Protein AF-A0A367M732-F1 (afdb_monomer_lite)

Sequence (288 aa):
DPVRLPADGRVPVFREGDVMVVAHTAETTVPSPQAGGVLQLSRDQQAEIKVVDANAVELASAGYSVDLERGRVTWANPLVLQDAEGNPLTLPLVVRDRVEHMTLCTEVQVNGELGISSPLPWDLPAGETLASSALSWGDLQARLHHWFTQRTWDIGSPNWTDEPKGDGTTANYNSLAYPPLIANRGAIDAKWALVFNSSTSFSVVEEKLGVIANGTTTTDTAPINPETNTPYFTIRKEGWGSGWAAGNAVRFNTDSCLGPMWIVRTVLSGKGTVEDDEFHLQIRGDAD

Structure (mmCIF, N/CA/C/O backbone):
data_AF-A0A367M732-F1
#
_entry.id   AF-A0A367M732-F1
#
loop_
_atom_site.group_PDB
_atom_site.id
_atom_site.type_symbol
_atom_site.label_atom_id
_atom_site.label_alt_id
_atom_site.label_comp_id
_atom_site.label_asym_id
_atom_site.label_entity_id
_atom_site.label_seq_id
_atom_site.pdbx_PDB_ins_code
_atom_site.Cartn_x
_atom_site.Cartn_y
_atom_site.Cartn_z
_atom_site.occupancy
_atom_site.B_iso_or_equiv
_atom_site.auth_seq_id
_atom_site.auth_comp_id
_atom_site.auth_asym_id
_atom_site.auth_atom_id
_atom_site.pdbx_PDB_model_num
ATOM 1 N N . ASP A 1 1 ? -27.704 -3.906 -15.987 1.00 38.94 1 ASP A N 1
ATOM 2 C CA . ASP A 1 1 ? -29.102 -3.766 -15.556 1.00 38.94 1 ASP A CA 1
ATOM 3 C C . ASP A 1 1 ? -29.127 -2.766 -14.404 1.00 38.94 1 ASP A C 1
ATOM 5 O O . ASP A 1 1 ? -28.624 -3.105 -13.337 1.00 38.94 1 ASP A O 1
ATOM 9 N N . PRO A 1 2 ? -29.490 -1.488 -14.622 1.00 41.12 2 PRO A N 1
ATOM 10 C CA . PRO A 1 2 ? -29.438 -0.496 -13.562 1.00 41.12 2 PRO A CA 1
ATOM 11 C C . PRO A 1 2 ? -30.643 -0.725 -12.652 1.00 41.12 2 PRO A C 1
ATOM 13 O O . PRO A 1 2 ? -31.748 -0.258 -12.929 1.00 41.12 2 PRO A O 1
ATOM 16 N N . VAL A 1 3 ? -30.428 -1.484 -11.579 1.00 52.84 3 VAL A N 1
ATOM 17 C CA . VAL A 1 3 ? -31.406 -1.654 -10.505 1.00 52.84 3 VAL A CA 1
ATOM 18 C C . VAL A 1 3 ? -31.819 -0.256 -10.045 1.00 52.84 3 VAL A C 1
ATOM 20 O O . VAL A 1 3 ? -30.989 0.523 -9.576 1.00 52.84 3 VAL A O 1
ATOM 23 N N . ARG A 1 4 ? -33.094 0.098 -10.256 1.00 62.56 4 ARG A N 1
ATOM 24 C CA . ARG A 1 4 ? -33.655 1.363 -9.770 1.00 62.56 4 ARG A CA 1
ATOM 25 C C . ARG A 1 4 ? -33.408 1.438 -8.268 1.00 62.56 4 ARG A C 1
ATOM 27 O O . ARG A 1 4 ? -33.806 0.527 -7.545 1.00 62.56 4 ARG A O 1
ATOM 34 N N . LEU A 1 5 ? -32.774 2.522 -7.822 1.00 61.56 5 LEU A N 1
ATOM 35 C CA . LEU A 1 5 ? -32.660 2.822 -6.400 1.00 61.56 5 LEU A CA 1
ATOM 36 C C . LEU A 1 5 ? -34.063 2.787 -5.765 1.00 61.56 5 LEU A C 1
ATOM 38 O O . LEU A 1 5 ? -35.021 3.241 -6.409 1.00 61.56 5 LEU A O 1
ATOM 42 N N . PRO A 1 6 ? -34.205 2.242 -4.544 1.00 67.19 6 PRO A N 1
ATOM 43 C CA . PRO A 1 6 ? -35.473 2.239 -3.829 1.00 67.19 6 PRO A CA 1
ATOM 44 C C . PRO A 1 6 ? -36.093 3.639 -3.771 1.00 67.19 6 PRO A C 1
ATOM 46 O O . PRO A 1 6 ? -35.392 4.644 -3.647 1.00 67.19 6 PRO A O 1
ATOM 49 N N . ALA A 1 7 ? -37.420 3.716 -3.900 1.00 69.38 7 ALA A N 1
ATOM 50 C CA . ALA A 1 7 ? -38.139 4.990 -3.994 1.00 69.38 7 ALA A CA 1
ATOM 51 C C . ALA A 1 7 ? -38.054 5.838 -2.710 1.00 69.38 7 ALA A C 1
ATOM 53 O O . ALA A 1 7 ? -38.306 7.039 -2.753 1.00 69.38 7 ALA A O 1
ATOM 54 N N . ASP A 1 8 ? -37.696 5.221 -1.583 1.00 69.75 8 ASP A N 1
ATOM 55 C CA . ASP A 1 8 ? -37.433 5.878 -0.301 1.00 69.75 8 ASP A CA 1
ATOM 56 C C . ASP A 1 8 ? -35.983 6.386 -0.166 1.00 69.75 8 ASP A C 1
ATOM 58 O O . ASP A 1 8 ? -35.636 6.995 0.846 1.00 69.75 8 ASP A O 1
ATOM 62 N N . GLY A 1 9 ? -35.136 6.149 -1.174 1.00 65.50 9 GLY A N 1
ATOM 63 C CA . GLY A 1 9 ? -33.730 6.546 -1.191 1.00 65.50 9 GLY A CA 1
ATOM 64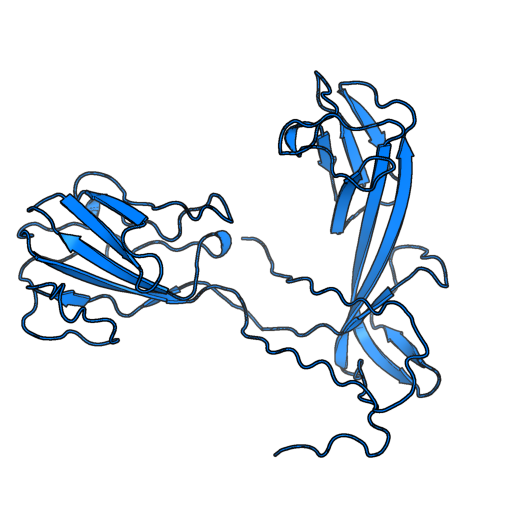 C C . GLY A 1 9 ? -32.846 5.773 -0.212 1.00 65.50 9 GLY A C 1
ATOM 65 O O . GLY A 1 9 ? -31.690 6.152 -0.028 1.00 65.50 9 GLY A O 1
ATOM 66 N N . ARG A 1 10 ? -33.358 4.709 0.423 1.00 69.81 10 ARG A N 1
ATOM 67 C CA . ARG A 1 10 ? -32.591 3.869 1.350 1.00 69.81 10 ARG A CA 1
ATOM 68 C C . ARG A 1 10 ? -31.976 2.703 0.590 1.00 69.81 10 ARG A C 1
ATOM 70 O O . ARG A 1 10 ? -32.637 2.063 -0.218 1.00 69.81 10 ARG A O 1
ATOM 77 N N . VAL A 1 11 ? -30.708 2.409 0.855 1.00 73.62 11 VAL A N 1
ATOM 78 C CA . VAL A 1 11 ? -29.995 1.282 0.240 1.00 73.62 11 VAL A CA 1
ATOM 79 C C . VAL A 1 11 ? -29.575 0.323 1.352 1.00 73.62 11 VAL A C 1
ATOM 81 O O . VAL A 1 11 ? -29.025 0.786 2.352 1.00 73.62 11 VAL A O 1
ATOM 84 N N . PRO A 1 12 ? -29.832 -0.992 1.224 1.00 77.56 12 PRO A N 1
ATOM 85 C CA . PRO A 1 12 ? -29.348 -1.957 2.202 1.00 77.56 12 PRO A CA 1
ATOM 86 C C . PRO A 1 12 ? -27.816 -1.954 2.214 1.00 77.56 12 PRO A C 1
ATOM 88 O O . PRO A 1 12 ? -27.182 -2.164 1.177 1.00 77.56 12 PRO A O 1
ATOM 91 N N . VAL A 1 13 ? -27.240 -1.695 3.390 1.00 85.38 13 VAL A N 1
ATOM 92 C CA . VAL A 1 13 ? -25.783 -1.674 3.607 1.00 85.38 13 VAL A CA 1
ATOM 93 C C . VAL A 1 13 ? -25.233 -3.090 3.791 1.00 85.38 13 VAL A C 1
ATOM 95 O O . VAL A 1 13 ? -24.133 -3.382 3.339 1.00 85.38 13 VAL A O 1
ATOM 98 N N . PHE A 1 14 ? -26.021 -3.989 4.382 1.00 91.81 14 PHE A N 1
ATOM 99 C CA . PHE A 1 14 ? -25.667 -5.392 4.593 1.00 91.81 14 PHE A CA 1
ATOM 100 C C . PHE A 1 14 ? -26.540 -6.304 3.736 1.00 91.81 14 PHE A C 1
ATOM 102 O O . PHE A 1 14 ? -27.703 -5.987 3.462 1.00 91.81 14 PHE A O 1
ATOM 109 N N . ARG A 1 15 ? -25.984 -7.447 3.334 1.00 90.75 15 ARG A N 1
ATOM 110 C CA . ARG A 1 15 ? -26.715 -8.534 2.681 1.00 90.75 15 ARG A CA 1
ATOM 111 C C . ARG A 1 15 ? -26.299 -9.860 3.294 1.00 90.75 15 ARG A C 1
ATOM 113 O O . ARG A 1 15 ? -25.151 -10.034 3.694 1.00 90.75 15 ARG A O 1
ATOM 120 N N . GLU A 1 16 ? -27.239 -10.793 3.335 1.00 93.50 16 GLU A N 1
ATOM 121 C CA . GLU A 1 16 ? -26.956 -12.172 3.720 1.00 93.50 16 GLU A CA 1
ATOM 122 C C . GLU A 1 16 ? -25.953 -12.793 2.744 1.00 93.50 16 GLU A C 1
ATOM 124 O O . GLU A 1 16 ? -26.091 -12.662 1.527 1.00 93.50 16 GLU A O 1
ATOM 129 N N . GLY A 1 17 ? -24.940 -13.464 3.283 1.00 91.62 17 GLY A N 1
ATOM 130 C CA . GLY A 1 17 ? -23.852 -14.058 2.513 1.00 91.62 17 GLY A CA 1
ATOM 131 C C . GLY A 1 17 ? -22.720 -13.094 2.142 1.00 91.62 17 GLY A C 1
ATOM 132 O O . GLY A 1 17 ? -21.704 -13.563 1.630 1.00 91.62 17 GLY A O 1
ATOM 133 N N . ASP A 1 18 ? -22.841 -11.794 2.427 1.00 92.75 18 ASP A N 1
ATOM 134 C CA . ASP A 1 18 ? -21.732 -10.848 2.269 1.00 92.75 18 ASP A CA 1
ATOM 135 C C . ASP A 1 18 ? -20.842 -10.838 3.524 1.00 92.75 18 ASP A C 1
ATOM 137 O O . ASP A 1 18 ? -21.270 -11.136 4.647 1.00 92.75 18 ASP A O 1
ATOM 141 N N . VAL A 1 19 ? -19.573 -10.478 3.335 1.00 93.00 19 VAL A N 1
ATOM 142 C CA . VAL A 1 19 ? -18.642 -10.256 4.444 1.00 93.00 19 VAL A CA 1
ATOM 143 C C . VAL A 1 19 ? -18.965 -8.922 5.113 1.00 93.00 19 VAL A C 1
ATOM 145 O O . VAL A 1 19 ? -19.205 -7.905 4.458 1.00 93.00 19 VAL A O 1
ATOM 148 N N . MET A 1 20 ? -18.926 -8.914 6.439 1.00 93.62 20 MET A N 1
ATOM 149 C CA . MET A 1 20 ? -19.011 -7.709 7.248 1.00 93.62 20 MET A CA 1
ATOM 150 C C . MET A 1 20 ? -17.884 -7.663 8.274 1.00 93.62 20 MET A C 1
ATOM 152 O O . MET A 1 20 ? -17.233 -8.666 8.577 1.00 93.62 20 MET A O 1
ATOM 156 N N . VAL A 1 21 ? -17.670 -6.475 8.820 1.00 94.38 21 VAL A N 1
ATOM 157 C CA . VAL A 1 21 ? -16.681 -6.226 9.861 1.00 94.38 21 VAL A CA 1
ATOM 158 C C . VAL A 1 21 ? -17.384 -5.629 11.062 1.00 94.38 21 VAL A C 1
ATOM 160 O O . VAL A 1 21 ? -18.082 -4.626 10.937 1.00 94.38 21 VAL A O 1
ATOM 163 N N . VAL A 1 22 ? -17.151 -6.217 12.228 1.00 94.81 22 VAL A N 1
ATOM 164 C CA . VAL A 1 22 ? -17.496 -5.621 13.518 1.00 94.81 22 VAL A CA 1
ATOM 165 C C . VAL A 1 22 ? -16.229 -5.026 14.116 1.00 94.81 22 VAL A C 1
ATOM 167 O O . VAL A 1 22 ? -15.208 -5.707 14.172 1.00 94.81 22 VAL A O 1
ATOM 170 N N . ALA A 1 23 ? -16.268 -3.770 14.544 1.00 95.25 23 ALA A N 1
ATOM 171 C CA . ALA A 1 23 ? -15.099 -3.071 15.060 1.00 95.25 23 ALA A CA 1
ATOM 172 C C . ALA A 1 23 ? -15.427 -2.261 16.313 1.00 95.25 23 ALA A C 1
ATOM 174 O O . ALA A 1 23 ? -16.522 -1.719 16.455 1.00 95.25 23 ALA A O 1
ATOM 175 N N . HIS A 1 24 ? -14.451 -2.147 17.210 1.00 96.31 24 HIS A N 1
ATOM 176 C CA . HIS A 1 24 ? -14.557 -1.296 18.391 1.00 96.31 24 HIS A CA 1
ATOM 177 C C . HIS A 1 24 ? -13.193 -0.728 18.783 1.00 96.31 24 HIS A C 1
ATOM 179 O O . HIS A 1 24 ? -12.243 -1.487 19.026 1.00 96.31 24 HIS A O 1
ATOM 185 N N . THR A 1 25 ? -13.119 0.597 18.897 1.00 96.00 25 THR A N 1
ATOM 186 C CA . THR A 1 25 ? -11.936 1.320 19.372 1.00 96.00 25 THR A CA 1
ATOM 187 C C . THR A 1 25 ? -12.137 1.695 20.832 1.00 96.00 25 THR A C 1
ATOM 189 O O . THR A 1 25 ? -13.060 2.440 21.135 1.00 96.00 25 THR A O 1
ATOM 192 N N . ALA A 1 26 ? -11.273 1.208 21.721 1.00 96.44 26 ALA A N 1
ATOM 193 C CA . ALA A 1 26 ? -11.250 1.657 23.109 1.00 96.44 26 ALA A CA 1
ATOM 194 C C . ALA A 1 26 ? -10.130 2.678 23.306 1.00 96.44 26 ALA A C 1
ATOM 196 O O . ALA A 1 26 ? -9.160 2.719 22.545 1.00 96.44 26 ALA A O 1
ATOM 197 N N . GLU A 1 27 ? -10.274 3.496 24.343 1.00 96.50 27 GLU A N 1
ATOM 198 C CA . GLU A 1 27 ? -9.278 4.483 24.735 1.00 96.50 27 GLU A CA 1
ATOM 199 C C . GLU A 1 27 ? -8.718 4.151 26.119 1.00 96.50 27 GLU A C 1
ATOM 201 O O . GLU A 1 27 ? -9.455 3.891 27.071 1.00 96.50 27 GLU A O 1
ATOM 206 N N . THR A 1 28 ? -7.393 4.183 26.243 1.00 97.06 28 THR A N 1
ATOM 207 C CA . THR A 1 28 ? -6.680 4.038 27.513 1.00 97.06 28 THR A CA 1
ATOM 208 C C . THR A 1 28 ? -5.837 5.282 27.763 1.00 97.06 28 THR A C 1
ATOM 210 O O . THR A 1 28 ? -4.841 5.522 27.079 1.00 97.06 28 THR A O 1
ATOM 213 N N . THR A 1 29 ? -6.206 6.072 28.770 1.00 97.25 29 THR A N 1
ATOM 214 C CA . THR A 1 29 ? -5.447 7.264 29.168 1.00 97.25 29 THR A CA 1
ATOM 215 C C . THR A 1 29 ? -4.162 6.882 29.899 1.00 97.25 29 THR A C 1
ATOM 217 O O . THR A 1 29 ? -4.180 6.127 30.872 1.00 97.25 29 THR A O 1
ATOM 220 N N . VAL A 1 30 ? -3.044 7.471 29.481 1.00 96.94 30 VAL A N 1
ATOM 221 C CA . VAL A 1 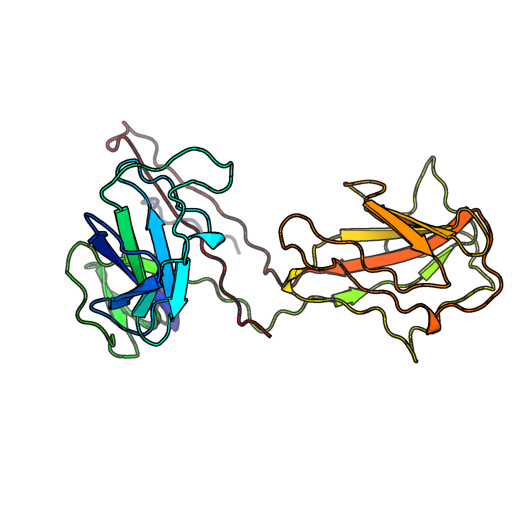30 ? -1.707 7.279 30.049 1.00 96.94 30 VAL A CA 1
ATOM 222 C C . VAL A 1 30 ? -1.183 8.630 30.549 1.00 96.94 30 VAL A C 1
ATOM 224 O O . VAL A 1 30 ? -0.640 9.418 29.771 1.00 96.94 30 VAL A O 1
ATOM 227 N N . PRO A 1 31 ? -1.318 8.927 31.856 1.00 95.88 31 PRO A N 1
ATOM 228 C CA . PRO A 1 31 ? -0.958 10.238 32.398 1.00 95.88 31 PRO A CA 1
ATOM 229 C C . PRO A 1 31 ? 0.529 10.580 32.288 1.00 95.88 31 PRO A C 1
ATOM 231 O O . PRO A 1 31 ? 0.884 11.738 32.096 1.00 95.88 31 PRO A O 1
ATOM 234 N N . SER A 1 32 ? 1.403 9.582 32.442 1.00 94.19 32 SER A N 1
ATOM 235 C CA . SER A 1 32 ? 2.856 9.762 32.406 1.00 94.19 32 SER A CA 1
ATOM 236 C C . SER A 1 32 ? 3.539 8.469 31.930 1.00 94.19 32 SER A C 1
ATOM 238 O O . SER A 1 32 ? 3.839 7.595 32.753 1.00 94.19 32 SER A O 1
ATOM 240 N N . PRO A 1 33 ? 3.753 8.296 30.611 1.00 95.25 33 PRO A N 1
ATOM 241 C CA . PRO A 1 33 ? 4.471 7.142 30.078 1.00 95.25 33 PRO A CA 1
ATOM 242 C C . PRO A 1 33 ? 5.935 7.166 30.534 1.00 95.25 33 PRO A C 1
ATOM 244 O O . PRO A 1 33 ? 6.592 8.206 30.520 1.00 95.25 33 PRO A O 1
ATOM 247 N N . GLN A 1 34 ? 6.452 6.011 30.944 1.00 95.81 34 GLN A N 1
ATOM 248 C CA . GLN A 1 34 ? 7.854 5.862 31.336 1.00 95.81 34 GLN A CA 1
ATOM 249 C C . GLN A 1 34 ? 8.667 5.354 30.145 1.00 95.81 34 GLN A C 1
ATOM 251 O O . GLN A 1 34 ? 8.251 4.401 29.488 1.00 95.81 34 GLN A O 1
ATOM 256 N N . ALA A 1 35 ? 9.831 5.954 29.882 1.00 96.81 35 ALA A N 1
ATOM 257 C CA . ALA A 1 35 ? 10.724 5.515 28.809 1.00 96.81 35 ALA A CA 1
ATOM 258 C C . ALA A 1 35 ? 11.133 4.040 28.993 1.00 96.81 35 ALA A C 1
ATOM 260 O O . ALA A 1 35 ? 11.539 3.637 30.084 1.00 96.81 35 ALA A O 1
ATOM 261 N N . GLY A 1 36 ? 11.000 3.228 27.940 1.00 96.94 36 GLY A N 1
ATOM 262 C CA . GLY A 1 36 ? 11.203 1.772 27.994 1.00 96.94 36 GLY A CA 1
ATOM 263 C C . GLY A 1 36 ? 10.125 0.991 28.758 1.00 96.94 36 GLY A C 1
ATOM 264 O O . GLY A 1 36 ? 10.227 -0.229 28.879 1.00 96.94 36 GLY A O 1
ATOM 265 N N . GLY A 1 37 ? 9.109 1.668 29.298 1.00 97.69 37 GLY A N 1
ATOM 266 C CA . GLY A 1 37 ? 7.989 1.036 29.982 1.00 97.69 37 GLY A CA 1
ATOM 267 C C . GLY A 1 37 ? 7.067 0.306 29.009 1.00 97.69 37 GLY A C 1
ATOM 268 O O . GLY A 1 37 ? 6.943 0.684 27.845 1.00 97.69 37 GLY A O 1
ATOM 269 N N . VAL A 1 38 ? 6.384 -0.720 29.511 1.00 97.75 38 VAL A N 1
ATOM 270 C CA . VAL A 1 38 ? 5.389 -1.483 28.752 1.00 97.75 38 VAL A CA 1
ATOM 271 C C . VAL A 1 38 ? 4.010 -1.224 29.345 1.00 97.75 38 VAL A C 1
ATOM 273 O O . VAL A 1 38 ? 3.805 -1.398 30.546 1.00 97.75 38 VAL A O 1
ATOM 276 N N . LEU A 1 39 ? 3.068 -0.823 28.498 1.00 97.69 39 LEU A N 1
ATOM 277 C CA . LEU A 1 39 ? 1.644 -0.771 28.798 1.00 97.69 39 LEU A CA 1
ATOM 278 C C . LEU A 1 39 ? 0.975 -2.024 28.224 1.00 97.69 39 LEU A C 1
ATOM 280 O O . LEU A 1 39 ? 1.056 -2.278 27.024 1.00 97.69 39 LEU A O 1
ATOM 284 N N . GLN A 1 40 ? 0.306 -2.786 29.084 1.00 97.75 40 GLN A N 1
ATOM 285 C CA . GLN A 1 40 ? -0.584 -3.875 28.684 1.00 97.75 40 GLN A CA 1
ATOM 286 C C . GLN A 1 40 ? -2.000 -3.317 28.516 1.00 97.75 40 GLN A C 1
ATOM 288 O O . GLN A 1 40 ? -2.511 -2.665 29.428 1.00 97.75 40 GLN A O 1
ATOM 293 N N . LEU A 1 41 ? -2.619 -3.581 27.370 1.00 96.81 41 LEU A N 1
ATOM 294 C CA . LEU A 1 41 ? -4.006 -3.226 27.083 1.00 96.81 41 LEU A CA 1
ATOM 295 C C . LEU A 1 41 ? -4.964 -4.297 27.615 1.00 96.81 41 LEU A C 1
ATOM 297 O O . LEU A 1 41 ? -4.558 -5.403 27.975 1.00 96.81 41 LEU A O 1
ATOM 301 N N . SER A 1 42 ? -6.249 -3.951 27.681 1.00 94.06 42 SER A N 1
ATOM 302 C CA . SER A 1 42 ? -7.312 -4.826 28.194 1.00 94.06 42 SER A CA 1
ATOM 303 C C . SER A 1 42 ? -7.686 -5.968 27.248 1.00 94.06 42 SER A C 1
ATOM 305 O O . SER A 1 42 ? -8.310 -6.937 27.679 1.00 94.06 42 SER A O 1
ATOM 307 N N . ARG A 1 43 ? -7.336 -5.837 25.967 1.00 94.50 43 ARG A N 1
ATOM 308 C CA . ARG A 1 43 ? -7.635 -6.793 24.902 1.00 94.50 43 ARG A CA 1
ATOM 309 C C . ARG A 1 43 ? -6.337 -7.241 24.242 1.00 94.50 43 ARG A C 1
ATOM 311 O O . ARG A 1 43 ? -5.340 -6.529 24.307 1.00 94.50 43 ARG A O 1
ATOM 318 N N . ASP A 1 44 ? -6.413 -8.382 23.577 1.00 94.44 44 ASP A N 1
ATOM 319 C CA . ASP A 1 44 ? -5.386 -8.934 22.696 1.00 94.44 44 ASP A CA 1
ATOM 320 C C . ASP A 1 44 ? -5.914 -8.925 21.249 1.00 94.44 44 ASP A C 1
ATOM 322 O O . ASP A 1 44 ? -7.116 -8.719 21.031 1.00 94.44 44 ASP A O 1
ATOM 326 N N . GLN A 1 45 ? -5.040 -9.205 20.276 1.00 94.06 45 GLN A N 1
ATOM 327 C CA . GLN A 1 45 ? -5.371 -9.290 18.844 1.00 94.06 45 GLN A CA 1
ATOM 328 C C . GLN A 1 45 ? -5.963 -7.993 18.264 1.00 94.06 45 GLN A C 1
ATOM 330 O O . GLN A 1 45 ? -6.973 -7.994 17.558 1.00 94.06 45 GLN A O 1
ATOM 335 N N . GLN A 1 46 ? -5.329 -6.863 18.564 1.00 95.69 46 GLN A N 1
ATOM 336 C CA . GLN A 1 46 ? -5.675 -5.576 17.978 1.00 95.69 46 GLN A CA 1
ATOM 337 C C . GLN A 1 46 ? -5.449 -5.576 16.464 1.00 95.69 46 GLN A C 1
ATOM 339 O O . GLN A 1 46 ? -4.431 -6.047 15.968 1.00 95.69 46 GLN A O 1
ATOM 344 N N . ALA A 1 47 ? -6.368 -4.952 15.733 1.00 93.56 47 ALA A N 1
ATOM 345 C CA . ALA A 1 47 ? -6.162 -4.606 14.331 1.00 93.56 47 ALA A CA 1
ATOM 346 C C . ALA A 1 47 ? -5.287 -3.351 14.185 1.00 93.56 47 ALA A C 1
ATOM 348 O O . ALA A 1 47 ? -4.549 -3.207 13.215 1.00 93.56 47 ALA A O 1
ATOM 349 N N . GLU A 1 48 ? -5.367 -2.430 15.148 1.00 94.62 48 GLU A N 1
ATOM 350 C CA . GLU A 1 48 ? -4.583 -1.198 15.162 1.00 94.62 48 GLU A CA 1
ATOM 351 C C . GLU A 1 48 ? -4.383 -0.710 16.598 1.00 94.62 48 GLU A C 1
ATOM 353 O O . GLU A 1 48 ? -5.287 -0.803 17.432 1.00 94.62 48 GLU A O 1
ATOM 358 N N . ILE A 1 49 ? -3.209 -0.143 16.873 1.00 97.00 49 ILE A N 1
ATOM 359 C CA . ILE A 1 49 ? -2.944 0.632 18.082 1.00 97.00 49 ILE A CA 1
ATOM 360 C C . ILE A 1 49 ? -2.313 1.952 17.655 1.00 97.00 49 ILE A C 1
ATOM 362 O O . ILE A 1 49 ? -1.302 1.955 16.955 1.00 97.00 49 ILE A O 1
ATOM 366 N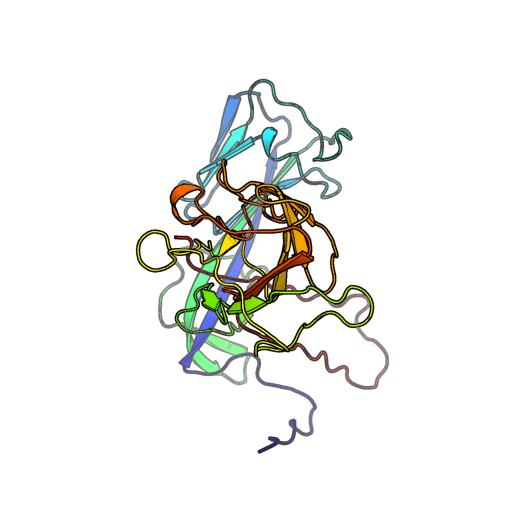 N . LYS A 1 50 ? -2.893 3.058 18.116 1.00 96.62 50 LYS A N 1
ATOM 367 C CA . LYS A 1 50 ? -2.375 4.414 17.933 1.00 96.62 50 LYS A CA 1
ATOM 368 C C . LYS A 1 50 ? -2.201 5.097 19.273 1.00 96.62 50 LYS A C 1
ATOM 370 O O . LYS A 1 50 ? -2.981 4.877 20.198 1.00 96.62 50 LYS A O 1
ATOM 375 N N . VAL A 1 51 ? -1.200 5.960 19.367 1.00 97.56 51 VAL A N 1
ATOM 376 C CA . VAL A 1 51 ? -0.991 6.813 20.536 1.00 97.56 51 VAL A CA 1
ATOM 377 C C . VAL A 1 51 ? -1.162 8.258 20.113 1.00 97.56 51 VAL A C 1
ATOM 379 O O . VAL A 1 51 ? -0.447 8.728 19.234 1.00 97.56 51 VAL A O 1
ATOM 382 N N . VAL A 1 52 ? -2.090 8.957 20.756 1.00 97.75 52 VAL A N 1
ATOM 383 C CA . VAL A 1 52 ? -2.362 10.372 20.503 1.00 97.75 52 VAL A CA 1
ATOM 384 C C . VAL A 1 52 ? -2.245 11.188 21.785 1.00 97.75 52 VAL A C 1
ATOM 386 O O . VAL A 1 52 ? -2.268 10.633 22.884 1.00 97.75 52 VAL A O 1
ATOM 389 N N . ASP A 1 53 ? -2.114 12.503 21.667 1.00 95.88 53 ASP A N 1
ATOM 390 C CA . ASP A 1 53 ? -2.293 13.416 22.795 1.00 95.88 53 ASP A CA 1
ATOM 391 C C . ASP A 1 53 ? -3.768 13.808 23.004 1.00 95.88 53 ASP A C 1
ATOM 393 O O . ASP A 1 53 ? -4.674 13.359 22.296 1.00 95.88 53 ASP A O 1
ATOM 397 N N . ALA A 1 54 ? -4.019 14.677 23.986 1.00 90.19 54 ALA A N 1
ATOM 398 C CA . ALA A 1 54 ? -5.355 15.193 24.289 1.00 90.19 54 ALA A CA 1
ATOM 399 C C . ALA A 1 54 ? -6.005 15.992 23.137 1.00 90.19 54 ALA A C 1
ATOM 401 O O . ALA A 1 54 ? -7.221 16.175 23.143 1.00 90.19 54 ALA A O 1
ATOM 402 N N . ASN A 1 55 ? -5.224 16.454 22.155 1.00 91.75 55 ASN A N 1
ATOM 403 C CA . ASN A 1 55 ? -5.702 17.153 20.961 1.00 91.75 55 ASN A CA 1
ATOM 404 C C . ASN A 1 55 ? -5.844 16.209 19.754 1.00 91.75 55 ASN A C 1
ATOM 406 O O . ASN A 1 55 ? -6.018 16.679 18.631 1.00 91.75 55 ASN A O 1
ATOM 410 N N . ALA A 1 56 ? -5.767 14.891 19.979 1.00 92.69 56 ALA A N 1
ATOM 411 C CA . ALA A 1 56 ? -5.766 13.855 18.952 1.00 92.69 56 ALA A CA 1
ATOM 412 C C . ALA A 1 56 ? -4.582 13.934 17.964 1.00 92.69 56 ALA A C 1
ATOM 414 O O . ALA A 1 56 ? -4.676 13.400 16.858 1.00 92.69 56 ALA A O 1
ATOM 415 N N . VAL A 1 57 ? -3.463 14.552 18.361 1.00 95.88 57 VAL A N 1
ATOM 416 C CA . VAL A 1 57 ? -2.220 14.567 17.574 1.00 95.88 57 VAL A CA 1
ATOM 417 C C . VAL A 1 57 ? -1.457 13.269 17.817 1.00 95.88 57 VAL A C 1
ATOM 419 O O . VAL A 1 57 ? -1.225 12.894 18.965 1.00 95.88 57 VAL A O 1
ATOM 422 N N . GLU A 1 58 ? -1.074 12.573 16.747 1.00 96.44 58 GLU A N 1
ATOM 423 C CA . GLU A 1 58 ? -0.401 11.273 16.828 1.00 96.44 58 GLU A CA 1
ATOM 424 C C . GLU A 1 58 ? 1.070 11.407 17.251 1.00 96.44 58 GLU A C 1
ATOM 426 O O . GLU A 1 58 ? 1.816 12.248 16.749 1.00 96.44 58 GLU A O 1
ATOM 431 N N . LEU A 1 59 ? 1.496 10.553 18.184 1.00 96.62 59 LEU A N 1
ATOM 432 C CA . LEU A 1 59 ? 2.895 10.427 18.580 1.00 96.62 59 LEU A CA 1
ATOM 433 C C . LEU A 1 59 ? 3.691 9.809 17.426 1.00 96.62 59 LEU A C 1
ATOM 435 O O . LEU A 1 59 ? 3.273 8.799 16.860 1.00 96.62 59 LEU A O 1
ATOM 439 N N . ALA A 1 60 ? 4.871 10.357 17.131 1.00 95.88 60 ALA A N 1
ATOM 440 C CA . ALA A 1 60 ? 5.763 9.810 16.115 1.00 95.88 60 ALA A CA 1
ATOM 441 C C . ALA A 1 60 ? 5.966 8.298 16.294 1.00 95.88 60 ALA A C 1
ATOM 443 O O . ALA A 1 60 ? 6.178 7.816 17.410 1.00 95.88 60 ALA A O 1
ATOM 444 N N . SER A 1 61 ? 5.994 7.553 15.186 1.00 92.00 61 SER A N 1
ATOM 445 C CA . SER A 1 61 ? 6.147 6.089 15.196 1.00 92.00 61 SER A CA 1
ATOM 446 C C . SER A 1 61 ? 7.430 5.610 15.885 1.00 92.00 61 SER A C 1
ATOM 448 O O . SER A 1 61 ? 7.463 4.520 16.438 1.00 92.00 61 SER A O 1
ATOM 450 N N . ALA A 1 62 ? 8.481 6.435 15.920 1.00 93.75 62 ALA A N 1
ATOM 451 C CA . ALA A 1 62 ? 9.708 6.144 16.661 1.00 93.75 62 ALA A CA 1
ATOM 452 C C . ALA A 1 62 ? 9.545 6.229 18.195 1.00 93.75 62 ALA A C 1
ATOM 454 O O . ALA A 1 62 ? 10.425 5.782 18.929 1.00 93.75 62 ALA A O 1
ATOM 455 N N . GLY A 1 63 ? 8.452 6.818 18.689 1.00 95.56 63 GLY A N 1
ATOM 456 C CA . GLY A 1 63 ? 8.172 7.022 20.111 1.00 95.56 63 GLY A CA 1
ATOM 457 C C . GLY A 1 63 ? 7.669 5.774 20.842 1.00 95.56 63 GLY A C 1
ATOM 458 O O . GLY A 1 63 ? 7.685 5.742 22.075 1.00 95.56 63 GLY A O 1
ATOM 459 N N . TYR A 1 64 ? 7.246 4.737 20.119 1.00 97.12 64 TYR A N 1
ATOM 460 C CA . TYR A 1 64 ? 6.749 3.492 20.699 1.00 97.12 64 TYR A CA 1
ATOM 461 C C . TYR A 1 64 ? 6.821 2.330 19.701 1.00 97.12 64 TYR A C 1
ATOM 463 O O . TYR A 1 64 ? 7.017 2.510 18.508 1.00 97.12 64 TYR A O 1
ATOM 471 N N . SER A 1 65 ? 6.657 1.113 20.202 1.00 97.19 65 SER A N 1
ATOM 472 C CA . SER A 1 65 ? 6.437 -0.087 19.393 1.00 97.19 65 SER A CA 1
ATOM 473 C C . SER A 1 65 ? 5.234 -0.847 19.935 1.00 97.19 65 SER A C 1
ATOM 475 O O . SER A 1 65 ? 4.896 -0.714 21.115 1.00 97.19 65 SER A O 1
ATOM 477 N N . VAL A 1 66 ? 4.578 -1.624 19.077 1.00 97.44 66 VAL A N 1
ATOM 478 C CA . VAL A 1 66 ? 3.341 -2.332 19.419 1.00 97.44 66 VAL A CA 1
ATOM 479 C C . VAL A 1 66 ? 3.482 -3.832 19.186 1.00 97.44 66 VAL A C 1
ATOM 481 O O . VAL A 1 66 ? 4.084 -4.259 18.205 1.00 97.44 66 VAL A O 1
ATOM 484 N N . ASP A 1 67 ? 2.914 -4.624 20.092 1.00 97.12 67 ASP A N 1
ATOM 485 C CA . ASP A 1 67 ? 2.627 -6.047 19.889 1.00 97.12 67 ASP A CA 1
ATOM 486 C C . ASP A 1 67 ? 1.104 -6.168 19.794 1.00 97.12 67 ASP A C 1
ATOM 488 O O . ASP A 1 67 ? 0.409 -6.114 20.811 1.00 97.12 67 ASP A O 1
ATOM 492 N N . LEU A 1 68 ? 0.596 -6.237 18.561 1.00 96.06 68 LEU A N 1
ATOM 493 C CA . LEU A 1 68 ? -0.837 -6.300 18.271 1.00 96.06 68 LEU A CA 1
ATOM 494 C C . LEU A 1 68 ? -1.456 -7.630 18.715 1.00 96.06 68 LEU A C 1
ATOM 496 O O . LEU A 1 68 ? -2.610 -7.664 19.125 1.00 96.06 68 LEU A O 1
ATOM 500 N N . GLU A 1 69 ? -0.697 -8.728 18.683 1.00 95.88 69 GLU A N 1
ATOM 501 C CA . GLU A 1 69 ? -1.200 -10.040 19.094 1.00 95.88 69 GLU A CA 1
ATOM 502 C C . GLU A 1 69 ? -1.436 -10.096 20.602 1.00 95.88 69 GLU A C 1
ATOM 504 O O . GLU A 1 69 ? -2.422 -10.681 21.040 1.00 95.88 69 GLU A O 1
ATOM 509 N N . ARG A 1 70 ? -0.549 -9.476 21.392 1.00 96.25 70 ARG A N 1
ATOM 510 C CA . ARG A 1 70 ? -0.613 -9.463 22.866 1.00 96.25 70 ARG A CA 1
ATOM 511 C C . ARG A 1 70 ? -1.185 -8.179 23.463 1.00 96.25 70 ARG A C 1
ATOM 513 O O . ARG A 1 70 ? -1.089 -8.001 24.677 1.00 96.25 70 ARG A O 1
ATOM 520 N N . GLY A 1 71 ? -1.630 -7.239 22.631 1.00 96.88 71 GLY A N 1
ATOM 521 C CA . GLY A 1 71 ? -2.125 -5.935 23.065 1.00 96.88 71 GLY A CA 1
ATOM 522 C C . GLY A 1 71 ? -1.154 -5.162 23.948 1.00 96.88 71 GLY A C 1
ATOM 523 O O . GLY A 1 71 ? -1.491 -4.782 25.070 1.00 96.88 71 GLY A O 1
ATOM 524 N N . ARG A 1 72 ? 0.075 -4.930 23.474 1.00 97.56 72 ARG A N 1
ATOM 525 C CA . ARG A 1 72 ? 1.088 -4.176 24.234 1.00 97.56 72 ARG A CA 1
ATOM 526 C C . ARG A 1 72 ? 1.602 -2.970 23.482 1.00 97.56 72 ARG A C 1
ATOM 528 O O . ARG A 1 72 ? 1.861 -3.037 22.285 1.00 97.56 72 ARG A O 1
ATOM 535 N N . VAL A 1 73 ? 1.867 -1.910 24.237 1.00 98.00 73 VAL A N 1
ATOM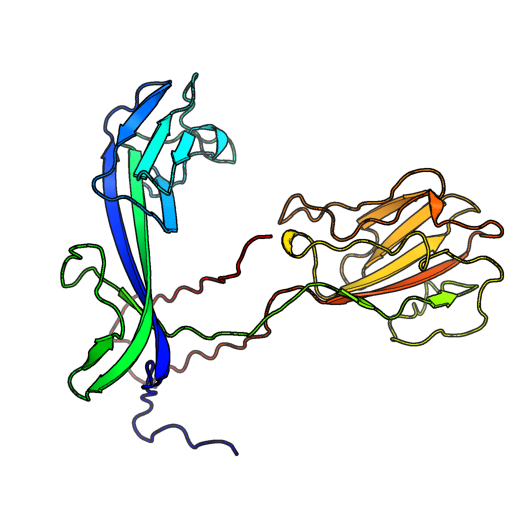 536 C CA . VAL A 1 73 ? 2.632 -0.743 23.795 1.00 98.00 73 VAL A CA 1
ATOM 537 C C . VAL A 1 73 ? 3.921 -0.685 24.600 1.00 98.00 73 VAL A C 1
ATOM 539 O O . VAL A 1 73 ? 3.887 -0.654 25.827 1.00 98.00 73 VAL A O 1
ATOM 542 N N . THR A 1 74 ? 5.064 -0.664 23.922 1.00 98.19 74 THR A N 1
ATOM 543 C CA . THR A 1 74 ? 6.376 -0.458 24.545 1.00 98.19 74 THR A CA 1
ATOM 544 C C . THR A 1 74 ? 6.886 0.922 24.169 1.00 98.19 74 THR A C 1
ATOM 546 O O . THR A 1 74 ? 7.139 1.191 22.995 1.00 98.19 74 THR A O 1
ATOM 549 N N . TRP A 1 75 ? 7.040 1.797 25.159 1.00 98.25 75 TRP A N 1
ATOM 550 C CA . TRP A 1 75 ? 7.540 3.156 24.962 1.00 98.25 75 TRP A CA 1
ATOM 551 C C . TRP A 1 75 ? 9.020 3.144 24.583 1.00 98.25 75 TRP A C 1
ATOM 553 O O . TRP A 1 75 ? 9.804 2.366 25.133 1.00 98.25 75 TRP A O 1
ATOM 563 N N . ALA A 1 76 ? 9.423 4.041 23.685 1.00 97.56 76 ALA A N 1
ATOM 564 C CA . ALA A 1 76 ? 10.823 4.190 23.311 1.00 97.56 76 ALA A CA 1
ATOM 565 C C . ALA A 1 76 ? 11.710 4.578 24.508 1.00 97.56 76 ALA A C 1
ATOM 567 O O . ALA A 1 76 ? 11.246 5.083 25.536 1.00 97.56 76 ALA A O 1
ATOM 568 N N . ASN A 1 77 ? 13.014 4.333 24.374 1.00 96.06 77 ASN A N 1
ATOM 569 C CA . ASN A 1 77 ? 14.022 4.745 25.344 1.00 96.06 77 ASN A CA 1
ATOM 570 C C . ASN A 1 77 ? 15.248 5.329 24.611 1.00 96.06 77 ASN A C 1
ATOM 572 O O . ASN A 1 77 ? 16.022 4.555 24.042 1.00 96.06 77 ASN A O 1
ATOM 576 N N . PRO A 1 78 ? 15.440 6.663 24.602 1.00 95.38 78 PRO A N 1
ATOM 577 C CA . PRO A 1 78 ? 14.631 7.678 25.286 1.00 95.38 78 PRO A CA 1
ATOM 578 C C . PRO A 1 78 ? 13.236 7.855 24.661 1.00 95.38 78 PRO A C 1
ATOM 580 O O . PRO A 1 78 ? 13.063 7.687 23.457 1.00 95.38 78 PRO A O 1
ATOM 583 N N . LEU A 1 79 ? 12.248 8.223 25.483 1.00 96.06 79 LEU A N 1
ATOM 584 C CA . LEU A 1 79 ? 10.918 8.616 25.013 1.00 96.06 79 LEU A CA 1
ATOM 585 C C . LEU A 1 79 ? 10.915 10.112 24.685 1.00 96.06 79 LEU A C 1
ATOM 587 O O . LEU A 1 79 ? 11.173 10.936 25.563 1.00 96.06 79 LEU A O 1
ATOM 591 N N . VAL A 1 80 ? 10.601 10.454 23.436 1.00 95.88 80 VAL A N 1
ATOM 592 C CA . VAL A 1 80 ? 10.455 11.838 22.966 1.00 95.88 80 VAL A CA 1
ATOM 593 C C . VAL A 1 80 ? 8.993 12.062 22.593 1.00 95.88 80 VAL A C 1
ATOM 595 O O . VAL A 1 80 ? 8.460 11.353 21.746 1.00 95.88 80 VAL A O 1
ATOM 598 N N . LEU A 1 81 ? 8.338 13.024 23.246 1.00 95.88 81 LEU A N 1
ATOM 599 C CA . LEU A 1 81 ? 6.923 13.337 23.030 1.00 95.88 81 LEU A CA 1
ATOM 600 C C . LEU A 1 81 ? 6.781 14.360 21.900 1.00 95.88 81 LEU A C 1
ATOM 602 O O . LEU A 1 81 ? 6.685 15.557 22.162 1.00 95.88 81 LEU A O 1
ATOM 606 N N . GLN A 1 82 ? 6.813 13.887 20.658 1.00 96.69 82 GLN A N 1
ATOM 607 C CA . GLN A 1 82 ? 6.672 14.726 19.467 1.00 96.69 82 GLN A CA 1
ATOM 608 C C . GLN A 1 82 ? 5.946 13.995 18.332 1.00 96.69 82 GLN A C 1
ATOM 610 O O . GLN A 1 82 ? 5.943 12.762 18.304 1.00 96.69 82 GLN A O 1
ATOM 615 N N . ASP A 1 83 ? 5.324 14.746 17.431 1.00 95.44 83 ASP A N 1
ATOM 616 C CA . ASP A 1 83 ? 4.686 14.216 16.225 1.00 95.44 83 ASP A CA 1
ATOM 617 C C . ASP A 1 83 ? 5.735 13.876 15.148 1.00 95.44 83 ASP A C 1
ATOM 619 O O . ASP A 1 83 ? 6.950 13.973 15.375 1.00 95.44 83 ASP A O 1
ATOM 623 N N . ALA A 1 84 ? 5.279 13.428 13.976 1.00 92.06 84 ALA A N 1
ATOM 624 C CA . ALA A 1 84 ? 6.160 13.064 12.866 1.00 92.06 84 ALA A CA 1
ATOM 625 C C . ALA A 1 84 ? 6.973 14.262 12.332 1.00 92.06 84 ALA A C 1
ATOM 627 O O . ALA A 1 84 ? 8.087 14.080 11.834 1.00 92.06 84 ALA A O 1
ATOM 628 N N . GLU A 1 85 ? 6.449 15.478 12.481 1.00 93.50 85 GLU A N 1
ATOM 629 C CA . GLU A 1 85 ? 7.065 16.741 12.074 1.00 93.50 85 GLU A CA 1
ATOM 630 C C . GLU A 1 85 ? 8.005 17.332 13.143 1.00 93.50 85 GLU A C 1
ATOM 632 O O . GLU A 1 85 ? 8.739 18.284 12.867 1.00 93.50 85 GLU A O 1
ATOM 637 N N . GLY A 1 86 ? 8.030 16.756 14.349 1.00 93.31 86 GLY A N 1
ATOM 638 C CA . GLY A 1 86 ? 8.864 17.185 15.471 1.00 93.31 86 GLY A CA 1
ATOM 639 C C . GLY A 1 86 ? 8.235 18.253 16.372 1.00 93.31 86 GLY A C 1
ATOM 640 O O . GLY A 1 86 ? 8.942 18.836 17.198 1.00 93.31 86 GLY A O 1
ATOM 641 N N . ASN A 1 87 ? 6.933 18.524 16.253 1.00 95.44 87 ASN A N 1
ATOM 642 C CA . ASN A 1 87 ? 6.220 19.391 17.190 1.00 95.44 87 ASN A CA 1
ATOM 643 C C . ASN A 1 87 ? 5.931 18.635 18.496 1.00 95.44 87 ASN A C 1
ATOM 645 O O . ASN A 1 87 ? 5.616 17.447 18.464 1.00 95.44 87 ASN A O 1
ATOM 649 N N . PRO A 1 88 ? 6.019 19.295 19.662 1.00 95.94 88 PRO A N 1
ATOM 650 C CA . PRO A 1 88 ? 5.837 18.634 20.950 1.00 95.94 88 PRO A CA 1
ATOM 651 C C . PRO A 1 88 ? 4.383 18.197 21.193 1.00 95.94 88 PRO A C 1
ATOM 653 O O . PRO A 1 88 ? 3.455 18.966 20.948 1.00 95.94 88 PRO A O 1
ATOM 656 N N . LEU A 1 89 ? 4.197 17.002 21.766 1.00 95.62 89 LEU A N 1
ATOM 657 C CA . LEU A 1 89 ? 2.900 16.508 22.251 1.00 95.62 89 LEU A CA 1
ATOM 658 C C . LEU A 1 89 ? 2.648 16.906 23.707 1.00 95.62 89 LEU A C 1
ATOM 660 O O . LEU A 1 89 ? 3.575 17.127 24.494 1.00 95.62 89 LEU A O 1
ATOM 664 N N . THR A 1 90 ? 1.371 16.926 24.087 1.00 94.56 90 THR A N 1
ATOM 665 C CA . THR A 1 90 ? 0.940 17.193 25.464 1.00 94.56 90 THR A CA 1
ATOM 666 C C . THR A 1 90 ? 0.545 15.917 26.213 1.00 94.56 90 THR A C 1
ATOM 668 O O . THR A 1 90 ? 0.134 14.926 25.622 1.00 94.56 90 THR A O 1
ATOM 671 N N . LEU A 1 91 ? 0.698 15.917 27.540 1.00 94.88 91 LEU A N 1
ATOM 672 C CA . LEU A 1 91 ? 0.165 14.857 28.401 1.00 94.88 91 LEU A CA 1
ATOM 673 C C . LEU A 1 91 ? -1.242 15.240 28.895 1.00 94.88 91 LEU A C 1
ATOM 675 O O . LEU A 1 91 ? -1.501 16.431 29.086 1.00 94.88 91 LEU A O 1
ATOM 679 N N . PRO A 1 92 ? -2.126 14.268 29.189 1.00 96.12 92 PRO A N 1
ATOM 680 C CA . PRO A 1 92 ? -1.918 12.820 29.092 1.00 96.12 92 PRO A CA 1
ATOM 681 C C . PRO A 1 92 ? -1.894 12.323 27.639 1.00 96.12 92 PRO A C 1
ATOM 683 O O . PRO A 1 92 ? -2.523 12.920 26.770 1.00 96.12 92 PRO A O 1
ATOM 686 N N . LEU A 1 93 ? -1.206 11.203 27.397 1.00 97.25 93 LEU A N 1
ATOM 687 C CA . LEU A 1 93 ? -1.390 10.461 26.148 1.00 97.25 93 LEU A CA 1
ATOM 688 C C . LEU A 1 93 ? -2.658 9.609 26.242 1.00 97.25 93 LEU A C 1
ATOM 690 O O . LEU A 1 93 ? -3.066 9.199 27.330 1.00 97.25 93 LEU A O 1
ATOM 694 N N . VAL A 1 94 ? -3.246 9.296 25.097 1.00 97.81 94 VAL A N 1
ATOM 695 C CA . VAL A 1 94 ? -4.375 8.384 24.947 1.00 97.81 94 VAL A CA 1
ATOM 696 C C . VAL A 1 94 ? -3.971 7.306 23.954 1.00 97.81 94 VAL A C 1
ATOM 698 O O . VAL A 1 94 ? -3.636 7.588 22.804 1.00 97.81 94 VAL A O 1
ATOM 701 N N . VAL A 1 95 ? -3.982 6.056 24.406 1.00 97.81 95 VAL A N 1
ATOM 702 C CA . VAL A 1 95 ? -3.800 4.902 23.527 1.00 97.81 95 VAL A CA 1
ATOM 703 C C . VAL A 1 95 ? -5.165 4.498 22.998 1.00 97.81 95 VAL A C 1
ATOM 705 O O . VAL A 1 95 ? -6.040 4.131 23.777 1.00 97.81 95 VAL A O 1
ATOM 708 N N . ARG A 1 96 ? -5.340 4.581 21.681 1.00 97.38 96 ARG A N 1
ATOM 709 C CA . ARG A 1 96 ? -6.521 4.116 20.956 1.00 97.38 96 ARG A CA 1
ATOM 710 C C . ARG A 1 96 ? -6.225 2.740 20.393 1.00 97.38 96 ARG A C 1
ATOM 712 O O . ARG A 1 96 ? -5.369 2.614 19.518 1.00 97.38 96 ARG A O 1
ATOM 719 N N . ASP A 1 97 ? -6.915 1.721 20.885 1.00 96.88 97 ASP A N 1
ATOM 720 C CA . ASP A 1 97 ? -6.749 0.352 20.410 1.00 96.88 97 ASP A CA 1
ATOM 721 C C . ASP A 1 97 ? -8.034 -0.147 19.750 1.00 96.88 97 ASP A C 1
ATOM 723 O O . ASP A 1 97 ? -9.113 -0.128 20.348 1.00 96.88 97 ASP A O 1
ATOM 727 N N . ARG A 1 98 ? -7.936 -0.567 18.487 1.00 95.94 98 ARG A N 1
ATOM 728 C CA . ARG A 1 98 ? -9.066 -1.090 17.720 1.00 95.94 98 ARG A CA 1
ATOM 729 C C . ARG A 1 98 ? -8.948 -2.597 17.591 1.00 95.94 98 ARG A C 1
ATOM 731 O O . ARG A 1 98 ? -7.918 -3.111 17.162 1.00 95.94 98 ARG A O 1
ATOM 738 N N . VAL A 1 99 ? -10.032 -3.288 17.917 1.00 96.12 99 VAL A N 1
ATOM 739 C CA . VAL A 1 99 ? -10.222 -4.704 17.584 1.00 96.12 99 VAL A CA 1
ATOM 740 C C . VAL A 1 99 ? -11.231 -4.815 16.454 1.00 96.12 99 VAL A C 1
ATOM 742 O O . VAL A 1 99 ? -12.153 -3.998 16.358 1.00 96.12 99 VAL A O 1
ATOM 745 N N . GLU A 1 100 ? -11.049 -5.811 15.595 1.00 94.38 100 GLU A N 1
ATOM 746 C CA . GLU A 1 100 ? -11.891 -6.025 14.425 1.00 94.38 100 GLU A CA 1
ATOM 747 C C . GLU A 1 100 ? -12.172 -7.513 14.238 1.00 94.38 100 GLU A C 1
ATOM 749 O O . GLU A 1 100 ? -11.272 -8.344 14.322 1.00 94.38 100 GLU A O 1
ATOM 754 N N . HIS A 1 101 ? -13.423 -7.843 13.937 1.00 93.81 101 HIS A N 1
ATOM 755 C CA . HIS A 1 101 ? -13.868 -9.196 13.635 1.00 93.81 101 HIS A CA 1
ATOM 756 C C . HIS A 1 101 ? -14.501 -9.221 12.251 1.00 93.81 101 HIS A C 1
ATOM 758 O O . HIS A 1 101 ? -15.570 -8.646 12.037 1.00 93.81 101 HIS A O 1
ATOM 764 N N . MET A 1 102 ? -13.835 -9.877 11.305 1.00 93.56 102 MET A N 1
ATOM 765 C CA . MET A 1 102 ? -14.376 -10.104 9.969 1.00 93.56 102 MET A CA 1
ATOM 766 C C . MET A 1 102 ? -15.171 -11.410 9.963 1.00 93.56 102 MET A C 1
ATOM 768 O O . MET A 1 102 ? -14.657 -12.465 10.333 1.00 93.56 102 MET A O 1
ATOM 772 N N . THR A 1 103 ? -16.435 -11.345 9.559 1.00 94.19 103 THR A N 1
ATOM 773 C CA . THR A 1 103 ? -17.354 -12.487 9.611 1.00 94.19 103 THR A CA 1
ATOM 774 C C . THR A 1 103 ? -18.374 -12.423 8.481 1.00 94.19 103 THR A C 1
ATOM 776 O O . THR A 1 103 ? -18.630 -11.362 7.913 1.00 94.19 103 THR A O 1
ATOM 779 N N . LEU A 1 104 ? -18.955 -13.569 8.134 1.00 94.75 104 LEU A N 1
ATOM 780 C CA . LEU A 1 104 ? -20.063 -13.638 7.188 1.00 94.75 104 LEU A CA 1
ATOM 781 C C . LEU A 1 104 ? -21.351 -13.155 7.863 1.00 94.75 104 LEU A C 1
ATOM 783 O O . LEU A 1 104 ? -21.690 -13.631 8.953 1.00 94.75 104 LEU A O 1
ATOM 787 N N . CYS A 1 105 ? -22.081 -12.265 7.194 1.00 94.94 105 CYS A N 1
ATOM 788 C CA . CYS A 1 105 ? -23.428 -11.884 7.595 1.00 94.94 105 CYS A CA 1
ATOM 789 C C . CYS A 1 105 ? -24.403 -13.017 7.240 1.00 94.94 105 CYS A C 1
ATOM 791 O O . CYS A 1 105 ? -24.567 -13.357 6.068 1.00 94.94 105 CYS A O 1
ATOM 793 N N . THR A 1 106 ? -25.026 -13.644 8.237 1.00 95.75 106 THR A N 1
ATOM 794 C CA . THR A 1 106 ? -25.925 -14.795 8.024 1.00 95.75 106 THR A CA 1
ATOM 795 C C . THR A 1 106 ? -27.391 -14.411 7.936 1.00 95.75 106 THR A C 1
ATOM 797 O O . THR A 1 106 ? -28.174 -15.178 7.391 1.00 95.75 106 THR A O 1
ATOM 800 N N . GLU A 1 107 ? -27.764 -13.263 8.495 1.00 93.56 107 GLU A N 1
ATOM 801 C CA . GLU A 1 107 ? -29.148 -12.800 8.545 1.00 93.56 107 GLU A CA 1
ATOM 802 C C . GLU A 1 107 ? -29.175 -11.271 8.600 1.00 93.56 107 GLU A C 1
ATOM 804 O O . GLU A 1 107 ? -28.371 -10.669 9.316 1.00 93.56 107 GLU A O 1
ATOM 809 N N . VAL A 1 108 ? -30.097 -10.644 7.864 1.00 92.56 108 VAL A N 1
ATOM 810 C CA . VAL A 1 108 ? -30.332 -9.193 7.926 1.00 92.56 108 VAL A CA 1
ATOM 811 C C . VAL A 1 108 ? -31.813 -8.936 8.166 1.00 92.56 108 VAL A C 1
ATOM 813 O O . VAL A 1 108 ? -32.641 -9.088 7.266 1.00 92.56 108 VAL A O 1
ATOM 816 N N . GLN A 1 109 ? -32.159 -8.502 9.375 1.00 89.00 109 GLN A N 1
ATOM 817 C CA . GLN A 1 109 ? -33.542 -8.212 9.734 1.00 89.00 109 GLN A CA 1
ATOM 818 C C . GLN A 1 109 ? -33.898 -6.730 9.553 1.00 89.00 109 GLN A C 1
ATOM 820 O O . GLN A 1 109 ? -33.076 -5.823 9.684 1.00 89.00 109 GLN A O 1
ATOM 825 N N . VAL A 1 110 ? -35.181 -6.459 9.293 1.00 83.88 110 VAL A N 1
ATOM 826 C CA . VAL A 1 110 ? -35.708 -5.095 9.070 1.00 83.88 110 VAL A CA 1
ATOM 827 C C . VAL A 1 110 ? -35.627 -4.215 10.328 1.00 83.88 110 VAL A C 1
ATOM 829 O O . VAL A 1 110 ? -35.601 -2.990 10.224 1.00 83.88 110 VAL A O 1
ATOM 832 N N . ASN A 1 111 ? -35.570 -4.822 11.516 1.00 85.31 111 ASN A N 1
ATOM 833 C CA . ASN A 1 111 ? -35.356 -4.129 12.793 1.00 85.31 111 ASN A CA 1
ATOM 834 C C . ASN A 1 111 ? -33.891 -3.683 13.005 1.00 85.31 111 ASN A C 1
ATOM 836 O O . ASN A 1 111 ? -33.623 -2.992 13.984 1.00 85.31 111 ASN A O 1
ATOM 840 N N . GLY A 1 112 ? -32.969 -4.048 12.104 1.00 84.31 112 GLY A N 1
ATOM 841 C CA . GLY A 1 112 ? -31.539 -3.750 12.204 1.00 84.31 112 GLY A CA 1
ATOM 842 C C . GLY A 1 112 ? -30.710 -4.837 12.892 1.00 84.31 112 GLY A C 1
ATOM 843 O O . GLY A 1 112 ? -29.508 -4.645 13.059 1.00 84.31 112 GLY A O 1
ATOM 844 N N . GLU A 1 113 ? -31.311 -5.966 13.281 1.00 91.19 113 GLU A N 1
ATOM 845 C CA . GLU A 1 113 ? -30.565 -7.109 13.810 1.00 91.19 113 GLU A CA 1
ATOM 846 C C . GLU A 1 113 ? -29.783 -7.805 12.688 1.00 91.19 113 GLU A C 1
ATOM 848 O O . GLU A 1 113 ? -30.301 -8.053 11.595 1.00 91.19 113 GLU A O 1
ATOM 853 N N . LEU A 1 114 ? -28.515 -8.106 12.973 1.00 93.12 114 LEU A N 1
ATOM 854 C CA . LEU A 1 114 ? -27.594 -8.774 12.060 1.00 93.12 114 LEU A CA 1
ATOM 855 C C . LEU A 1 114 ? -27.148 -10.103 12.671 1.00 93.12 114 LEU A C 1
ATOM 857 O O . LEU A 1 114 ? -26.664 -10.146 13.803 1.00 93.12 114 LEU A O 1
ATOM 861 N N . GLY A 1 115 ? -27.278 -11.178 11.901 1.00 94.25 115 GLY A N 1
ATOM 862 C CA . GLY A 1 115 ? -26.693 -12.474 12.220 1.00 94.25 115 GLY A CA 1
ATOM 863 C C . GLY A 1 115 ? -25.242 -12.541 11.750 1.00 94.25 115 GLY A C 1
ATOM 864 O O . GLY A 1 115 ? -24.928 -12.108 10.639 1.00 94.25 115 GLY A O 1
ATOM 865 N N . ILE A 1 116 ? -24.363 -13.116 12.570 1.00 95.12 116 ILE A N 1
ATOM 866 C CA . ILE A 1 116 ? -22.961 -13.363 12.222 1.00 95.12 116 ILE A CA 1
ATOM 867 C C . ILE A 1 116 ? -22.633 -14.849 12.323 1.00 95.12 116 ILE A C 1
ATOM 869 O O . ILE A 1 116 ? -23.069 -15.545 13.239 1.00 95.12 116 ILE A O 1
ATOM 873 N N . SER A 1 117 ? -21.832 -15.335 11.379 1.00 95.00 117 SER A N 1
ATOM 874 C CA . SER A 1 117 ? -21.479 -16.759 11.285 1.00 95.00 117 SER A CA 1
ATOM 875 C C . SER A 1 117 ? -20.539 -17.260 12.383 1.00 95.00 117 SER A C 1
ATOM 877 O O . SER A 1 117 ? -20.480 -18.462 12.642 1.00 95.00 117 SER A O 1
ATOM 879 N N . SER A 1 118 ? -19.788 -16.358 13.014 1.00 91.62 118 SER A N 1
ATOM 880 C CA . SER A 1 118 ? -18.789 -16.682 14.030 1.00 91.62 118 SER A CA 1
ATOM 881 C C . SER A 1 118 ? -18.955 -15.784 15.256 1.00 91.62 118 SER A C 1
ATOM 883 O O . SER A 1 118 ? -19.189 -14.584 15.093 1.00 91.62 118 SER A O 1
ATOM 885 N N . PRO A 1 119 ? -18.829 -16.332 16.480 1.00 91.62 119 PRO A N 1
ATOM 886 C CA . PRO A 1 119 ? -18.965 -15.545 17.699 1.00 91.62 119 PRO A CA 1
ATOM 887 C C . PRO A 1 119 ? -17.871 -14.475 17.784 1.00 91.62 119 PRO A C 1
ATOM 889 O O . PRO A 1 119 ? -16.736 -14.709 17.363 1.00 91.62 119 PRO A O 1
ATOM 892 N N . LEU A 1 120 ? -18.213 -13.317 18.353 1.00 91.50 120 LEU A N 1
ATOM 893 C CA . LEU A 1 120 ? -17.242 -12.264 18.643 1.00 91.50 120 LEU A CA 1
ATOM 894 C C . LEU A 1 120 ? -16.297 -12.731 19.762 1.00 91.50 120 LEU A C 1
ATOM 896 O O . LEU A 1 120 ? -16.778 -13.217 20.789 1.00 91.50 120 LEU A O 1
ATOM 900 N N . PRO A 1 121 ? -14.970 -12.587 19.599 1.00 90.88 121 PRO A N 1
ATOM 901 C CA . PRO A 1 121 ? -14.014 -13.022 20.614 1.00 90.88 121 PRO A CA 1
ATOM 902 C C . PRO A 1 121 ? -13.905 -12.042 21.793 1.00 90.88 121 PRO A C 1
ATOM 904 O O . PRO A 1 121 ? -13.372 -12.406 22.840 1.00 90.88 121 PRO A O 1
ATOM 907 N N . TRP A 1 122 ? -14.424 -10.820 21.642 1.00 92.81 122 TRP A N 1
ATOM 908 C CA . TRP A 1 122 ? -14.409 -9.777 22.666 1.00 92.81 122 TRP A CA 1
ATOM 909 C C . TRP A 1 122 ? -15.824 -9.444 23.141 1.00 92.81 122 TRP A C 1
ATOM 911 O O . TRP A 1 122 ? -16.771 -9.456 22.354 1.00 92.81 122 TRP A O 1
ATOM 921 N N . ASP A 1 123 ? -15.939 -9.078 24.417 1.00 92.06 123 ASP A N 1
ATOM 922 C CA . ASP A 1 123 ? -17.135 -8.434 24.959 1.00 92.06 123 ASP A CA 1
ATOM 923 C C . ASP A 1 123 ? -17.100 -6.949 24.575 1.00 92.06 123 ASP A C 1
ATOM 925 O O . ASP A 1 123 ? -16.283 -6.182 25.093 1.00 92.06 123 ASP A O 1
ATOM 929 N N . LEU A 1 124 ? -17.901 -6.572 23.575 1.00 93.06 124 LEU A N 1
ATOM 930 C CA . LEU A 1 124 ? -17.877 -5.236 22.987 1.00 93.06 124 LEU A CA 1
ATOM 931 C C . LEU A 1 124 ? -19.064 -4.395 23.486 1.00 93.06 124 LEU A C 1
ATOM 933 O O . LEU A 1 124 ? -20.202 -4.872 23.466 1.00 93.06 124 LEU A O 1
ATOM 937 N N . PRO A 1 125 ? -18.836 -3.138 23.909 1.00 94.06 125 PRO A N 1
ATOM 938 C CA . PRO A 1 125 ? -19.885 -2.303 24.476 1.00 94.06 125 PRO A CA 1
ATOM 939 C C . PRO A 1 125 ? -20.958 -1.931 23.444 1.00 94.06 125 PRO A C 1
ATOM 941 O O . PRO A 1 125 ? -20.684 -1.529 22.304 1.00 94.06 125 PRO A O 1
ATOM 944 N N . ALA A 1 126 ? -22.216 -2.041 23.872 1.00 91.12 126 ALA A N 1
ATOM 945 C CA . ALA A 1 126 ? -23.365 -1.609 23.089 1.00 91.12 126 ALA A CA 1
ATOM 946 C C . ALA A 1 126 ? -23.362 -0.081 22.918 1.00 91.12 126 ALA A C 1
ATOM 948 O O . ALA A 1 126 ? -23.114 0.655 23.868 1.00 91.12 126 ALA A O 1
ATOM 949 N N . GLY A 1 127 ? -23.674 0.396 21.711 1.00 90.81 127 GLY A N 1
ATOM 950 C CA . GLY A 1 127 ? -23.703 1.827 21.380 1.00 90.81 127 GLY A CA 1
ATOM 951 C C . GLY A 1 127 ? -22.362 2.412 20.923 1.00 90.81 127 GLY A C 1
ATOM 952 O O . GLY A 1 127 ? -22.364 3.472 20.307 1.00 90.81 127 GLY A O 1
ATOM 953 N N . GLU A 1 128 ? -21.250 1.711 21.154 1.00 93.56 128 GLU A N 1
ATOM 954 C CA . GLU A 1 128 ? -19.905 2.111 20.698 1.00 93.56 128 GLU A CA 1
ATOM 955 C C . GLU A 1 128 ? -19.371 1.198 19.582 1.00 93.56 128 GLU A C 1
ATOM 957 O O . GLU A 1 128 ? -18.530 1.594 18.776 1.00 93.56 128 GLU A O 1
ATOM 962 N N . THR A 1 129 ? -19.865 -0.040 19.518 1.00 94.69 129 THR A N 1
ATOM 963 C CA . THR A 1 129 ? -19.461 -1.020 18.505 1.00 94.69 129 THR A CA 1
ATOM 964 C C . THR A 1 129 ? -20.015 -0.660 17.129 1.00 94.69 129 THR A C 1
ATOM 966 O O . THR A 1 129 ? -21.215 -0.429 16.968 1.00 94.69 129 THR A O 1
ATOM 969 N N . LEU A 1 130 ? -19.146 -0.675 16.121 1.00 93.19 130 LEU A N 1
ATOM 970 C CA . LEU A 1 130 ? -19.475 -0.365 14.735 1.00 93.19 130 LEU A CA 1
ATOM 971 C C . LEU A 1 130 ? -19.601 -1.642 13.905 1.00 93.19 130 LEU A C 1
ATOM 973 O O . LEU A 1 130 ? -18.820 -2.581 14.060 1.00 93.19 130 LEU A O 1
ATOM 977 N N . ALA A 1 131 ? -20.559 -1.645 12.982 1.00 93.06 131 ALA A N 1
ATOM 978 C CA . ALA A 1 131 ? -20.688 -2.652 11.940 1.00 93.06 131 ALA A CA 1
ATOM 979 C C . ALA A 1 131 ? -20.473 -1.988 10.576 1.00 93.06 131 ALA A C 1
ATOM 981 O O . ALA A 1 131 ? -21.122 -0.990 10.258 1.00 93.06 131 ALA A O 1
ATOM 982 N N . SER A 1 132 ? -19.601 -2.571 9.761 1.00 92.94 132 SER A N 1
ATOM 983 C CA . SER A 1 132 ? -19.236 -2.069 8.437 1.00 92.94 132 SER A CA 1
ATOM 984 C C . SER A 1 132 ? -19.436 -3.152 7.385 1.00 92.94 132 SER A C 1
ATOM 986 O O . SER A 1 132 ? -19.060 -4.308 7.585 1.00 92.94 132 SER A O 1
ATOM 988 N N . SER A 1 133 ? -20.014 -2.788 6.243 1.00 90.81 133 SER A N 1
ATOM 989 C CA . SER A 1 133 ? -20.054 -3.657 5.064 1.00 90.81 133 SER A CA 1
ATOM 990 C C . SER A 1 133 ? -18.651 -3.810 4.480 1.00 90.81 133 SER A C 1
ATOM 992 O O . SER A 1 133 ? -17.925 -2.816 4.399 1.00 90.81 133 SER A O 1
ATOM 994 N N . ALA A 1 134 ? -18.284 -5.003 4.015 1.00 90.50 134 ALA A N 1
ATOM 995 C CA . ALA A 1 134 ? -17.020 -5.215 3.321 1.00 90.50 134 ALA A CA 1
ATOM 996 C C . ALA A 1 134 ? -17.256 -5.488 1.833 1.00 90.50 134 ALA A C 1
ATOM 998 O O . ALA A 1 134 ? -18.068 -6.331 1.461 1.00 90.50 134 ALA A O 1
ATOM 999 N N . LEU A 1 135 ? -16.505 -4.790 0.981 1.00 88.56 135 LEU A N 1
ATOM 1000 C CA . LEU A 1 135 ? -16.351 -5.157 -0.421 1.00 88.56 135 LEU A CA 1
ATOM 1001 C C . LEU A 1 135 ? -15.090 -6.011 -0.534 1.00 88.56 135 LEU A C 1
ATOM 1003 O O . LEU A 1 135 ? -13.991 -5.516 -0.289 1.00 88.56 135 LEU A O 1
ATOM 1007 N N . SER A 1 136 ? -15.251 -7.286 -0.872 1.00 86.50 136 SER A N 1
ATOM 1008 C CA . SER A 1 136 ? -14.126 -8.188 -1.089 1.00 86.50 136 SER A CA 1
ATOM 1009 C C . SER A 1 136 ? -13.756 -8.243 -2.566 1.00 86.50 136 SER A C 1
ATOM 1011 O O . SER A 1 136 ? -14.600 -8.401 -3.450 1.00 86.50 136 SER A O 1
ATOM 1013 N N . TRP A 1 137 ? -12.459 -8.154 -2.820 1.00 86.06 137 TRP A N 1
ATOM 1014 C CA . TRP A 1 137 ? -11.868 -8.694 -4.032 1.00 86.06 137 TRP A CA 1
ATOM 1015 C C . TRP A 1 137 ? -11.321 -10.083 -3.704 1.00 86.06 137 TRP A C 1
ATOM 1017 O O . TRP A 1 137 ? -11.032 -10.377 -2.544 1.00 86.06 137 TRP A O 1
ATOM 1027 N N . GLY A 1 138 ? -11.235 -10.953 -4.710 1.00 85.31 138 GLY A N 1
ATOM 1028 C CA . GLY A 1 138 ? -10.491 -12.204 -4.566 1.00 85.31 138 GLY A CA 1
ATOM 1029 C C . GLY A 1 138 ? -8.987 -11.937 -4.488 1.00 85.31 138 GLY A C 1
ATOM 1030 O O . GLY A 1 138 ? -8.552 -10.839 -4.144 1.00 85.31 138 GLY A O 1
ATOM 1031 N N . ASP A 1 139 ? -8.193 -12.922 -4.883 1.00 86.12 139 ASP A N 1
ATOM 1032 C CA . ASP A 1 139 ? -6.740 -12.776 -4.886 1.00 86.12 139 ASP A CA 1
ATOM 1033 C C . ASP A 1 139 ? -6.311 -11.716 -5.910 1.00 86.12 139 ASP A C 1
ATOM 1035 O O . ASP A 1 139 ? -6.548 -11.846 -7.117 1.00 86.12 139 ASP A O 1
ATOM 1039 N N . LEU A 1 140 ? -5.681 -10.651 -5.415 1.00 87.50 140 LEU A N 1
ATOM 1040 C CA . LEU A 1 140 ? -5.099 -9.586 -6.220 1.00 87.50 140 LEU A CA 1
ATOM 1041 C C . LEU A 1 140 ? -3.588 -9.570 -6.020 1.00 87.50 140 LEU A C 1
ATOM 1043 O O . LEU A 1 140 ? -3.091 -9.694 -4.905 1.00 87.50 140 LEU A O 1
ATOM 1047 N N . GLN A 1 141 ? -2.855 -9.372 -7.111 1.00 90.56 141 GLN A N 1
ATOM 1048 C CA . GLN A 1 141 ? -1.406 -9.254 -7.083 1.00 90.56 141 GLN A CA 1
ATOM 1049 C C . GLN A 1 141 ? -0.967 -8.162 -8.047 1.00 90.56 141 GLN A C 1
ATOM 1051 O O . GLN A 1 141 ? -1.486 -8.050 -9.161 1.00 90.56 141 GLN A O 1
ATOM 1056 N N . ALA A 1 142 ? 0.024 -7.386 -7.624 1.00 93.06 142 ALA A N 1
ATOM 1057 C CA . ALA A 1 142 ? 0.700 -6.460 -8.501 1.00 93.06 142 ALA A CA 1
ATOM 1058 C C . ALA A 1 142 ? 1.439 -7.226 -9.599 1.00 93.06 142 ALA A C 1
ATOM 1060 O O . ALA A 1 142 ? 2.045 -8.276 -9.369 1.00 93.06 142 ALA A O 1
ATOM 1061 N N . ARG A 1 143 ? 1.429 -6.679 -10.810 1.00 93.88 143 ARG A N 1
ATOM 1062 C CA . ARG A 1 143 ? 2.118 -7.292 -11.947 1.00 93.88 143 ARG A CA 1
ATOM 1063 C C . ARG A 1 143 ? 2.744 -6.245 -12.840 1.00 93.88 143 ARG A C 1
ATOM 1065 O O . ARG A 1 143 ? 2.239 -5.136 -12.970 1.00 93.88 143 ARG A O 1
ATOM 1072 N N . LEU A 1 144 ? 3.818 -6.642 -13.509 1.00 96.06 144 LEU A N 1
ATOM 1073 C CA . LEU A 1 144 ? 4.436 -5.885 -14.587 1.00 96.06 144 LEU A CA 1
ATOM 1074 C C . LEU A 1 144 ? 4.095 -6.556 -15.921 1.00 96.06 144 LEU A C 1
ATOM 1076 O O . LEU A 1 144 ? 4.249 -7.768 -16.071 1.00 96.06 144 LEU A O 1
ATOM 1080 N N . HIS A 1 145 ? 3.619 -5.779 -16.889 1.00 95.88 145 HIS A N 1
ATOM 1081 C CA . HIS A 1 145 ? 3.151 -6.271 -18.187 1.00 95.88 145 HIS A CA 1
ATOM 1082 C C . HIS A 1 145 ? 3.594 -5.353 -19.336 1.00 95.88 145 HIS A C 1
ATOM 1084 O O . HIS A 1 145 ? 4.075 -4.245 -19.117 1.00 95.88 145 HIS A O 1
ATOM 1090 N N . HIS A 1 146 ? 3.430 -5.828 -20.576 1.00 96.12 146 HIS A N 1
ATOM 1091 C CA . HIS A 1 146 ? 3.724 -5.081 -21.812 1.00 96.12 146 HIS A CA 1
ATOM 1092 C C . HIS A 1 146 ? 5.171 -4.575 -21.896 1.00 96.12 146 HIS A C 1
ATOM 1094 O O . HIS A 1 146 ? 5.421 -3.410 -22.185 1.00 96.12 146 HIS A O 1
ATOM 1100 N N . TRP A 1 147 ? 6.135 -5.466 -21.646 1.00 96.12 147 TRP A N 1
ATOM 1101 C CA . TRP A 1 147 ? 7.557 -5.167 -21.803 1.00 96.12 147 TRP A CA 1
ATOM 1102 C C . TRP A 1 147 ? 7.962 -5.145 -23.281 1.00 96.12 147 TRP A C 1
ATOM 1104 O O . TRP A 1 147 ? 7.990 -6.190 -23.935 1.00 96.12 147 TRP A O 1
ATOM 1114 N N . PHE A 1 148 ? 8.336 -3.978 -23.800 1.00 96.12 148 PHE A N 1
ATOM 1115 C CA . PHE A 1 148 ? 8.866 -3.833 -25.158 1.00 96.12 148 PHE A CA 1
ATOM 1116 C C . PHE A 1 148 ? 9.925 -2.734 -25.251 1.00 96.12 148 PHE A C 1
ATOM 1118 O O . PHE A 1 148 ? 10.070 -1.900 -24.358 1.00 96.12 148 PHE A O 1
ATOM 1125 N N . THR A 1 149 ? 10.688 -2.729 -26.345 1.00 96.56 149 THR A N 1
ATOM 1126 C CA . THR A 1 149 ? 11.736 -1.734 -26.594 1.00 96.56 149 THR A CA 1
ATOM 1127 C C . THR A 1 149 ? 11.428 -0.877 -27.814 1.00 96.56 149 THR A C 1
ATOM 1129 O O . THR A 1 149 ? 10.719 -1.291 -28.732 1.00 96.56 149 THR A O 1
ATOM 1132 N N . GLN A 1 150 ? 11.984 0.331 -27.835 1.00 95.81 150 GLN A N 1
ATOM 1133 C CA . GLN A 1 150 ? 11.916 1.248 -28.968 1.00 95.81 150 GLN A CA 1
ATOM 1134 C C . GLN A 1 150 ? 13.295 1.847 -29.222 1.00 95.81 150 GLN A C 1
ATOM 1136 O O . GLN A 1 150 ? 13.993 2.251 -28.293 1.00 95.81 150 GLN A O 1
ATOM 1141 N N . ARG A 1 151 ? 13.688 1.933 -30.494 1.00 96.06 151 ARG A N 1
ATOM 1142 C CA . ARG A 1 151 ? 14.961 2.543 -30.901 1.00 96.06 151 ARG A CA 1
ATOM 1143 C C . ARG A 1 151 ? 15.008 4.045 -30.637 1.00 96.06 151 ARG A C 1
ATOM 1145 O O . ARG A 1 151 ? 16.083 4.617 -30.510 1.00 96.06 151 ARG A O 1
ATOM 1152 N N . THR A 1 152 ? 13.855 4.705 -30.609 1.00 94.75 152 THR A N 1
ATOM 1153 C CA . THR A 1 152 ? 13.783 6.149 -30.395 1.00 94.75 152 THR A CA 1
ATOM 1154 C C . THR A 1 152 ? 12.612 6.491 -29.490 1.00 94.75 152 THR A C 1
ATOM 1156 O O . THR A 1 152 ? 11.465 6.177 -29.802 1.00 94.75 152 THR A O 1
ATOM 1159 N N . TRP A 1 153 ? 12.918 7.164 -28.386 1.00 95.62 153 TRP A N 1
ATOM 1160 C CA . TRP A 1 153 ? 11.956 7.837 -27.532 1.00 95.62 153 TRP A CA 1
ATOM 1161 C C . TRP A 1 153 ? 11.652 9.228 -28.086 1.00 95.62 153 TRP A C 1
ATOM 1163 O O . TRP A 1 153 ? 12.516 10.105 -28.110 1.00 95.62 153 TRP A O 1
ATOM 1173 N N . ASP A 1 154 ? 10.422 9.427 -28.550 1.00 92.69 154 ASP A N 1
ATOM 1174 C CA . ASP A 1 154 ? 9.954 10.728 -29.019 1.00 92.69 154 ASP A CA 1
ATOM 1175 C C . ASP A 1 154 ? 9.507 11.575 -27.821 1.00 92.69 154 ASP A C 1
ATOM 1177 O O . ASP A 1 154 ? 8.450 11.343 -27.249 1.00 92.69 154 ASP A O 1
ATOM 1181 N N . ILE A 1 155 ? 10.311 12.565 -27.431 1.00 88.50 155 ILE A N 1
ATOM 1182 C CA . ILE A 1 155 ? 9.991 13.455 -26.302 1.00 88.50 155 ILE A CA 1
ATOM 1183 C C . ILE A 1 155 ? 8.791 14.368 -26.626 1.00 88.50 155 ILE A C 1
ATOM 1185 O O . ILE A 1 155 ? 8.066 14.768 -25.717 1.00 88.50 155 ILE A O 1
ATOM 1189 N N . GLY A 1 156 ? 8.561 14.699 -27.903 1.00 89.38 156 GLY A N 1
ATOM 1190 C CA . GLY A 1 156 ? 7.457 15.564 -28.330 1.00 89.38 156 GLY A CA 1
ATOM 1191 C C . GLY A 1 156 ? 6.116 14.834 -28.416 1.00 89.38 156 GLY A C 1
ATOM 1192 O O . GLY A 1 156 ? 5.066 15.443 -28.216 1.00 89.38 156 GLY A O 1
ATOM 1193 N N . SER A 1 157 ? 6.143 13.528 -28.680 1.00 92.44 157 SER A N 1
ATOM 1194 C CA . SER A 1 157 ? 4.967 12.654 -28.646 1.00 92.44 157 SER A CA 1
ATOM 1195 C C . SER A 1 157 ? 5.325 11.276 -28.069 1.00 92.44 157 SER A C 1
ATOM 1197 O O . SER A 1 157 ? 5.425 10.294 -28.819 1.00 92.44 157 SER A O 1
ATOM 1199 N N . PRO A 1 158 ? 5.524 11.186 -26.738 1.00 94.25 158 PRO A N 1
ATOM 1200 C CA . PRO A 1 158 ? 5.950 9.949 -26.095 1.00 94.25 158 PRO A CA 1
ATOM 1201 C C . PRO A 1 158 ? 4.959 8.803 -26.303 1.00 94.25 158 PRO A C 1
ATOM 1203 O O . PRO A 1 158 ? 3.741 8.998 -26.300 1.00 94.25 158 PRO A O 1
ATOM 1206 N N . ASN A 1 159 ? 5.475 7.583 -26.480 1.00 95.56 159 ASN A N 1
ATOM 1207 C CA . ASN A 1 159 ? 4.626 6.413 -26.681 1.00 95.56 159 ASN A CA 1
ATOM 1208 C C . ASN A 1 159 ? 4.125 5.853 -25.344 1.00 95.56 159 ASN A C 1
ATOM 1210 O O . ASN A 1 159 ? 4.764 4.986 -24.753 1.00 95.56 159 ASN A O 1
ATOM 1214 N N . TRP A 1 160 ? 2.945 6.291 -24.914 1.00 96.75 160 TRP A N 1
ATOM 1215 C CA . TRP A 1 160 ? 2.231 5.749 -23.750 1.00 96.75 160 TRP A CA 1
ATOM 1216 C C . TRP A 1 160 ? 1.151 4.719 -24.113 1.00 96.75 160 TRP A C 1
ATOM 1218 O O . TRP A 1 160 ? 0.253 4.446 -23.316 1.00 96.75 160 TRP A O 1
ATOM 1228 N N . THR A 1 161 ? 1.212 4.157 -25.323 1.00 95.81 161 THR A N 1
ATOM 1229 C CA . THR A 1 161 ? 0.343 3.043 -25.734 1.00 95.81 161 THR A CA 1
ATOM 1230 C C . THR A 1 161 ? 0.932 1.704 -25.298 1.00 95.81 161 THR A C 1
ATOM 1232 O O . THR A 1 161 ? 2.095 1.643 -24.890 1.00 95.81 161 THR A O 1
ATOM 1235 N N . ASP A 1 162 ? 0.134 0.646 -25.388 1.00 96.00 162 ASP A N 1
ATOM 1236 C CA . ASP A 1 162 ? 0.507 -0.705 -24.954 1.00 96.00 162 ASP A CA 1
ATOM 1237 C C . ASP A 1 162 ? 1.269 -1.499 -26.030 1.00 96.00 162 ASP A C 1
ATOM 1239 O O . ASP A 1 162 ? 1.641 -2.646 -25.809 1.00 96.00 162 ASP A O 1
ATOM 1243 N N . GLU A 1 163 ? 1.558 -0.873 -27.173 1.00 95.38 163 GLU A N 1
ATOM 1244 C CA . GLU A 1 163 ? 2.255 -1.481 -28.306 1.00 95.38 163 GLU A CA 1
ATOM 1245 C C . GLU A 1 163 ? 3.490 -0.651 -28.715 1.00 95.38 163 GLU A C 1
ATOM 1247 O O . GLU A 1 163 ? 3.513 0.581 -28.558 1.00 95.38 163 GLU A O 1
ATOM 1252 N N . PRO A 1 164 ? 4.542 -1.283 -29.269 1.00 93.62 164 PRO A N 1
ATOM 1253 C CA . PRO A 1 164 ? 5.711 -0.567 -29.759 1.00 93.62 164 PRO A CA 1
ATOM 1254 C C . PRO A 1 164 ? 5.360 0.318 -30.962 1.00 93.62 164 PRO A C 1
ATOM 1256 O O . PRO A 1 164 ? 4.684 -0.097 -31.902 1.00 93.62 164 PRO A O 1
ATOM 1259 N N . LYS A 1 165 ? 5.886 1.548 -30.967 1.00 92.69 165 LYS A N 1
ATOM 1260 C CA . LYS A 1 165 ? 5.789 2.484 -32.096 1.00 92.69 165 LYS A CA 1
ATOM 1261 C C . LYS A 1 165 ? 7.155 2.659 -32.761 1.00 92.69 165 LYS A C 1
ATOM 1263 O O . LYS A 1 165 ? 8.123 3.053 -32.112 1.00 92.69 165 LYS A O 1
ATOM 1268 N N . GLY A 1 166 ? 7.220 2.444 -34.072 1.00 89.38 166 GLY A N 1
ATOM 1269 C CA . GLY A 1 166 ? 8.466 2.544 -34.837 1.00 89.38 166 GLY A CA 1
ATOM 1270 C C . GLY A 1 166 ? 9.365 1.316 -34.680 1.00 89.38 166 GLY A C 1
ATOM 1271 O O . GLY A 1 166 ? 8.892 0.228 -34.364 1.00 89.38 166 GLY A O 1
ATOM 1272 N N . ASP A 1 167 ? 10.660 1.492 -34.936 1.00 92.00 167 ASP A N 1
ATOM 1273 C CA . ASP A 1 167 ? 11.616 0.382 -34.964 1.00 92.00 167 ASP A CA 1
ATOM 1274 C C . ASP A 1 167 ? 12.035 -0.065 -33.554 1.00 92.00 167 ASP A C 1
ATOM 1276 O O . ASP A 1 167 ? 12.235 0.757 -32.653 1.00 92.00 167 ASP A O 1
ATOM 1280 N N . GLY A 1 168 ? 12.236 -1.373 -33.383 1.00 88.88 168 GLY A N 1
ATOM 1281 C CA . GLY A 1 168 ? 12.789 -1.963 -32.163 1.00 88.88 168 GLY A CA 1
ATOM 1282 C C . GLY A 1 168 ? 14.306 -1.787 -32.029 1.00 88.88 168 GLY A C 1
ATOM 1283 O O . GLY A 1 168 ? 14.997 -1.315 -32.936 1.00 88.88 168 GLY A O 1
ATOM 1284 N N . THR A 1 169 ? 14.841 -2.192 -30.878 1.00 92.62 169 THR A N 1
ATOM 1285 C CA . THR A 1 169 ? 16.286 -2.205 -30.603 1.00 92.62 169 THR A CA 1
ATOM 1286 C C . THR A 1 169 ? 16.910 -3.559 -30.943 1.00 92.62 169 THR A C 1
ATOM 1288 O O . THR A 1 169 ? 16.261 -4.596 -30.845 1.00 92.62 169 THR A O 1
ATOM 1291 N N . THR A 1 170 ? 18.200 -3.574 -31.289 1.00 91.75 170 THR A N 1
ATOM 1292 C CA . THR A 1 170 ? 18.997 -4.818 -31.297 1.00 91.75 170 THR A CA 1
ATOM 1293 C C . THR A 1 170 ? 19.449 -5.217 -29.889 1.00 91.75 170 THR A C 1
ATOM 1295 O O . THR A 1 170 ? 19.688 -6.393 -29.631 1.00 91.75 170 THR A O 1
ATOM 1298 N N . ALA A 1 171 ? 19.543 -4.245 -28.976 1.00 94.44 171 ALA A N 1
ATOM 1299 C CA . ALA A 1 171 ? 19.726 -4.474 -27.548 1.00 94.44 171 ALA A CA 1
ATOM 1300 C C . ALA A 1 171 ? 18.464 -5.079 -26.931 1.00 94.44 171 ALA A C 1
ATOM 1302 O O . ALA A 1 171 ? 17.355 -4.740 -27.345 1.00 94.44 171 ALA A O 1
ATOM 1303 N N . ASN A 1 172 ? 18.621 -5.933 -25.922 1.00 94.25 172 ASN A N 1
ATOM 1304 C CA . ASN A 1 172 ? 17.486 -6.496 -25.203 1.00 94.25 172 ASN A CA 1
ATOM 1305 C C . ASN A 1 172 ? 17.828 -6.757 -23.732 1.00 94.25 172 ASN A C 1
ATOM 1307 O O . ASN A 1 172 ? 19.000 -6.856 -23.355 1.00 94.25 172 ASN A O 1
ATOM 1311 N N . TYR A 1 173 ? 16.789 -6.854 -22.912 1.00 97.12 173 TYR A N 1
ATOM 1312 C CA . TYR A 1 173 ? 16.870 -7.266 -21.521 1.00 97.12 173 TYR A CA 1
ATOM 1313 C C . TYR A 1 173 ? 16.459 -8.734 -21.406 1.00 97.12 173 TYR A C 1
ATOM 1315 O O . TYR A 1 173 ? 15.432 -9.143 -21.947 1.00 97.12 173 TYR A O 1
ATOM 1323 N N . ASN A 1 174 ? 17.250 -9.540 -20.707 1.00 97.19 174 ASN A N 1
ATOM 1324 C CA . ASN A 1 174 ? 16.968 -10.951 -20.478 1.00 97.19 174 ASN A CA 1
ATOM 1325 C C . ASN A 1 174 ? 15.941 -11.129 -19.347 1.00 97.19 174 ASN A C 1
ATOM 1327 O O . ASN A 1 174 ? 16.277 -11.582 -18.252 1.00 97.19 174 ASN A O 1
ATOM 1331 N N . SER A 1 175 ? 14.682 -10.791 -19.630 1.00 94.50 175 SER A N 1
ATOM 1332 C CA . SER A 1 175 ? 13.565 -10.930 -18.686 1.00 94.50 175 SER A CA 1
ATOM 1333 C C . SER A 1 175 ? 13.240 -12.383 -18.328 1.00 94.50 175 SER A C 1
ATOM 1335 O O . SER A 1 175 ? 12.584 -12.622 -17.321 1.00 94.50 175 SER A O 1
ATOM 1337 N N . LEU A 1 176 ? 13.709 -13.360 -19.113 1.00 94.75 176 LEU A N 1
ATOM 1338 C CA . LEU A 1 176 ? 13.508 -14.778 -18.816 1.00 94.75 176 LEU A CA 1
ATOM 1339 C C . LEU A 1 176 ? 14.379 -15.241 -17.641 1.00 94.75 176 LEU A C 1
ATOM 1341 O O . LEU A 1 176 ? 13.890 -15.932 -16.754 1.00 94.75 176 LEU A O 1
ATOM 1345 N N . ALA A 1 177 ? 15.666 -14.879 -17.638 1.00 97.06 177 ALA A N 1
ATOM 1346 C CA . ALA A 1 177 ? 16.573 -15.234 -16.543 1.00 97.06 177 ALA A CA 1
ATOM 1347 C C . ALA A 1 177 ? 16.501 -14.242 -15.373 1.00 97.06 177 ALA A C 1
ATOM 1349 O O . ALA A 1 177 ? 16.757 -14.618 -14.231 1.00 97.06 177 ALA A O 1
ATOM 1350 N N . TYR A 1 178 ? 16.154 -12.986 -15.661 1.00 97.38 178 TYR A N 1
ATOM 1351 C CA . TYR A 1 178 ? 16.100 -11.897 -14.691 1.00 97.38 178 TYR A CA 1
ATOM 1352 C C . TYR A 1 178 ? 14.787 -11.128 -14.856 1.00 97.38 178 TYR A C 1
ATOM 1354 O O . TYR A 1 178 ? 14.799 -10.022 -15.386 1.00 97.38 178 TYR A O 1
ATOM 1362 N N . PRO A 1 179 ? 13.633 -11.694 -14.469 1.00 96.19 179 PRO A N 1
ATOM 1363 C CA . PRO A 1 179 ? 12.363 -10.991 -14.596 1.00 96.19 179 PRO A CA 1
ATOM 1364 C C . PRO A 1 179 ? 12.378 -9.697 -13.765 1.00 96.19 179 PRO A C 1
ATOM 1366 O O . PRO A 1 179 ? 12.860 -9.714 -12.626 1.00 96.19 179 PRO A O 1
ATOM 1369 N N . PRO A 1 180 ? 11.853 -8.577 -14.298 1.00 95.62 180 PRO A N 1
ATOM 1370 C CA . PRO A 1 180 ? 11.574 -7.398 -13.490 1.00 95.62 180 PRO A CA 1
ATOM 1371 C C . PRO A 1 180 ? 10.705 -7.778 -12.289 1.00 95.62 180 PRO A C 1
ATOM 1373 O O . PRO A 1 180 ? 9.702 -8.476 -12.433 1.00 95.62 180 PRO A O 1
ATOM 1376 N N . LEU A 1 181 ? 11.108 -7.335 -11.103 1.00 95.69 181 LEU A N 1
ATOM 1377 C CA . LEU A 1 181 ? 10.429 -7.655 -9.854 1.00 95.69 181 LEU A CA 1
ATOM 1378 C C . LEU A 1 181 ? 9.466 -6.530 -9.493 1.00 95.69 181 LEU A C 1
ATOM 1380 O O . LEU A 1 181 ? 9.793 -5.354 -9.651 1.00 95.69 181 LEU A O 1
ATOM 1384 N N . ILE A 1 182 ? 8.310 -6.889 -8.955 1.00 94.31 182 ILE A N 1
ATOM 1385 C CA . ILE A 1 182 ? 7.313 -5.953 -8.447 1.00 94.31 182 ILE A CA 1
ATOM 1386 C C . ILE A 1 182 ? 6.818 -6.455 -7.094 1.00 94.31 182 ILE A C 1
ATOM 1388 O O . ILE A 1 182 ? 6.712 -7.661 -6.885 1.00 94.31 182 ILE A O 1
ATOM 1392 N N . ALA A 1 183 ? 6.567 -5.531 -6.171 1.00 89.38 183 ALA A N 1
ATOM 1393 C CA . ALA A 1 183 ? 6.031 -5.837 -4.853 1.00 89.38 183 ALA A CA 1
ATOM 1394 C C . ALA A 1 183 ? 4.687 -5.134 -4.681 1.00 89.38 183 ALA A C 1
ATOM 1396 O O . ALA A 1 183 ? 4.574 -3.947 -4.993 1.00 89.38 183 ALA A O 1
ATOM 1397 N N . ASN A 1 184 ? 3.710 -5.847 -4.121 1.00 90.31 184 ASN A N 1
ATOM 1398 C CA . ASN A 1 184 ? 2.358 -5.351 -3.854 1.00 90.31 184 ASN A CA 1
ATOM 1399 C C . ASN A 1 184 ? 2.369 -3.976 -3.166 1.00 90.31 184 ASN A C 1
ATOM 1401 O O . ASN A 1 184 ? 1.759 -3.028 -3.648 1.00 90.31 184 ASN A O 1
ATOM 1405 N N . ARG A 1 185 ? 3.174 -3.834 -2.106 1.00 88.75 185 ARG A N 1
ATOM 1406 C CA . ARG A 1 185 ? 3.267 -2.606 -1.300 1.00 88.75 185 ARG A CA 1
ATOM 1407 C C . ARG A 1 185 ? 3.834 -1.389 -2.045 1.00 88.75 185 ARG A C 1
ATOM 1409 O O . ARG A 1 185 ? 3.580 -0.258 -1.649 1.00 88.75 185 ARG A O 1
ATOM 1416 N N . GLY A 1 186 ? 4.666 -1.597 -3.062 1.00 89.69 186 GLY A N 1
ATOM 1417 C CA . GLY A 1 186 ? 5.307 -0.505 -3.804 1.00 89.69 186 GLY A CA 1
ATOM 1418 C C . GLY A 1 186 ? 4.594 -0.141 -5.104 1.00 89.69 186 GLY A C 1
ATOM 1419 O O . GLY A 1 186 ? 4.747 0.981 -5.589 1.00 89.69 186 GLY A O 1
ATOM 1420 N N . ALA A 1 187 ? 3.833 -1.084 -5.660 1.00 91.88 187 ALA A N 1
ATOM 1421 C CA . ALA A 1 187 ? 3.242 -0.990 -6.983 1.00 91.88 187 ALA A CA 1
ATOM 1422 C C . ALA A 1 187 ? 2.119 0.047 -7.069 1.00 91.88 187 ALA A C 1
ATOM 1424 O O . ALA A 1 187 ? 1.313 0.208 -6.156 1.00 91.88 187 ALA A O 1
ATOM 1425 N N . ILE A 1 188 ? 2.038 0.695 -8.228 1.00 93.75 188 ILE A N 1
ATOM 1426 C CA . ILE A 1 188 ? 0.944 1.586 -8.613 1.00 93.75 188 ILE A CA 1
ATOM 1427 C C . ILE A 1 188 ? 0.484 1.231 -10.027 1.00 93.75 188 ILE A C 1
ATOM 1429 O O . ILE A 1 188 ? 1.261 0.673 -10.808 1.00 93.75 188 ILE A O 1
ATOM 1433 N N . ASP A 1 189 ? -0.748 1.595 -10.366 1.00 94.38 189 ASP A N 1
ATOM 1434 C CA . ASP A 1 189 ? -1.228 1.537 -11.746 1.00 94.38 189 ASP A CA 1
ATOM 1435 C C . ASP A 1 189 ? -0.518 2.631 -12.554 1.00 94.38 189 ASP A C 1
ATOM 1437 O O . ASP A 1 189 ? -0.814 3.822 -12.401 1.00 94.38 189 ASP A O 1
ATOM 1441 N N . ALA A 1 190 ? 0.460 2.250 -13.374 1.00 95.75 190 ALA A N 1
ATOM 1442 C CA . ALA A 1 190 ? 1.328 3.216 -14.041 1.00 95.75 190 ALA A CA 1
ATOM 1443 C C . ALA A 1 190 ? 1.921 2.708 -15.353 1.00 95.75 190 ALA A C 1
ATOM 1445 O O . ALA A 1 190 ? 2.052 1.507 -15.607 1.00 95.75 190 ALA A O 1
ATOM 1446 N N . LYS A 1 191 ? 2.327 3.672 -16.182 1.00 98.00 191 LYS A N 1
ATOM 1447 C CA . LYS A 1 191 ? 3.049 3.433 -17.430 1.00 98.00 191 LYS A CA 1
ATOM 1448 C C . LYS A 1 191 ? 4.455 3.988 -17.310 1.00 98.00 191 LYS A C 1
ATOM 1450 O O . LYS A 1 191 ? 4.649 5.175 -17.059 1.00 98.00 191 LYS A O 1
ATOM 1455 N N . TRP A 1 192 ? 5.431 3.125 -17.549 1.00 98.12 192 TRP A N 1
ATOM 1456 C CA . TRP A 1 192 ? 6.836 3.402 -17.294 1.00 98.12 192 TRP A CA 1
ATOM 1457 C C . TRP A 1 192 ? 7.650 3.377 -18.571 1.00 98.12 192 TRP A C 1
ATOM 1459 O O . TRP A 1 192 ? 7.456 2.496 -19.412 1.00 98.12 192 TRP A O 1
ATOM 1469 N N . ALA A 1 193 ? 8.605 4.295 -18.677 1.00 98.12 193 ALA A N 1
ATOM 1470 C CA . ALA A 1 193 ? 9.628 4.303 -19.707 1.00 98.12 193 ALA A CA 1
ATOM 1471 C C . ALA A 1 193 ? 11.028 4.415 -19.087 1.00 98.12 193 ALA A C 1
ATOM 1473 O O . ALA A 1 193 ? 11.294 5.294 -18.269 1.00 98.12 193 ALA A O 1
ATOM 1474 N N . LEU A 1 194 ? 11.945 3.545 -19.507 1.00 98.19 194 LEU A N 1
ATOM 1475 C CA . LEU A 1 194 ? 13.375 3.662 -19.222 1.00 98.19 194 LEU A CA 1
ATOM 1476 C C . LEU A 1 194 ? 14.036 4.271 -20.448 1.00 98.19 194 LEU A C 1
ATOM 1478 O O . LEU A 1 194 ? 14.244 3.576 -21.441 1.00 98.19 194 LEU A O 1
ATOM 1482 N N . VAL A 1 195 ? 14.319 5.567 -20.400 1.00 98.06 195 VAL A N 1
ATOM 1483 C CA . VAL A 1 195 ? 14.837 6.323 -21.543 1.00 98.06 195 VAL A CA 1
ATOM 1484 C C . VAL A 1 195 ? 16.349 6.412 -21.427 1.00 98.06 195 VAL A C 1
ATOM 1486 O O . VAL A 1 195 ? 16.870 7.057 -20.520 1.00 98.06 195 VAL A O 1
ATOM 1489 N N . PHE A 1 196 ? 17.065 5.746 -22.325 1.00 98.25 196 PHE A N 1
ATOM 1490 C CA . PHE A 1 196 ? 18.520 5.724 -22.319 1.00 98.25 196 PHE A CA 1
ATOM 1491 C C . PHE A 1 196 ? 19.090 7.085 -22.713 1.00 98.25 196 PHE A C 1
ATOM 1493 O O . PHE A 1 196 ? 18.786 7.630 -23.772 1.00 98.25 196 PHE A O 1
ATOM 1500 N N . ASN A 1 197 ? 19.983 7.598 -21.873 1.00 97.38 197 ASN A N 1
ATOM 1501 C CA . ASN A 1 197 ? 20.728 8.837 -22.096 1.00 97.38 197 ASN A CA 1
ATOM 1502 C C . ASN A 1 197 ? 22.145 8.544 -22.620 1.00 97.38 197 ASN A C 1
ATOM 1504 O O . ASN A 1 197 ? 22.829 9.428 -23.130 1.00 97.38 197 ASN A O 1
ATOM 1508 N N . SER A 1 198 ? 22.596 7.294 -22.491 1.00 97.31 198 SER A N 1
ATOM 1509 C CA . SER A 1 198 ? 23.854 6.768 -23.027 1.00 97.31 198 SER A CA 1
ATOM 1510 C C . SER A 1 198 ? 23.718 5.262 -23.295 1.00 97.31 198 SER A C 1
ATOM 1512 O O . SER A 1 198 ? 22.610 4.737 -23.306 1.00 97.31 198 SER A O 1
ATOM 1514 N N . SER A 1 199 ? 24.820 4.541 -23.505 1.00 96.38 199 SER A N 1
ATOM 1515 C CA . SER A 1 199 ? 24.794 3.075 -23.603 1.00 96.38 199 SER A CA 1
ATOM 1516 C C . SER A 1 199 ? 24.605 2.358 -22.262 1.00 96.38 199 SER A C 1
ATOM 1518 O O . SER A 1 199 ? 24.337 1.160 -22.254 1.00 96.38 199 SER A O 1
ATOM 1520 N N . THR A 1 200 ? 24.755 3.056 -21.131 1.00 96.81 200 THR A N 1
ATOM 1521 C CA . THR A 1 200 ? 24.704 2.442 -19.792 1.00 96.81 200 THR A CA 1
ATOM 1522 C C . THR A 1 200 ? 23.843 3.196 -18.787 1.00 96.81 200 THR A C 1
ATOM 1524 O O . THR A 1 200 ? 23.584 2.662 -17.714 1.00 96.81 200 THR A O 1
ATOM 1527 N N . SER A 1 201 ? 23.391 4.412 -19.092 1.00 98.12 201 SER A N 1
ATOM 1528 C CA . SER A 1 201 ? 22.549 5.218 -18.203 1.00 98.12 201 SER A CA 1
ATOM 1529 C C . SER A 1 201 ? 21.192 5.506 -18.829 1.00 98.12 201 SER A C 1
ATOM 1531 O O . SER A 1 201 ? 21.097 5.754 -20.035 1.00 98.12 201 SER A O 1
ATOM 1533 N N . PHE A 1 202 ? 20.151 5.510 -18.000 1.00 98.50 202 PHE A N 1
ATOM 1534 C CA . PHE A 1 202 ? 18.785 5.815 -18.410 1.00 98.50 202 PHE A CA 1
ATOM 1535 C C . PHE A 1 202 ? 18.029 6.583 -17.323 1.00 98.50 202 PHE A C 1
ATOM 1537 O O . PHE A 1 202 ? 18.323 6.462 -16.134 1.00 98.50 202 PHE A O 1
ATOM 1544 N N . SER A 1 203 ? 17.040 7.368 -17.729 1.00 98.50 203 SER A N 1
ATOM 1545 C CA . SER A 1 203 ? 16.066 7.984 -16.830 1.00 98.50 203 SER A CA 1
ATOM 1546 C C . SER A 1 203 ? 14.842 7.085 -16.698 1.00 98.50 203 SER A C 1
ATOM 1548 O O . SER A 1 203 ? 14.382 6.508 -17.682 1.00 98.50 203 SER A O 1
ATOM 1550 N N . VAL A 1 204 ? 14.319 6.966 -15.481 1.00 98.31 204 VAL A N 1
ATOM 1551 C CA . VAL A 1 204 ? 13.058 6.282 -15.192 1.00 98.31 204 VAL A CA 1
ATOM 1552 C C . VAL A 1 204 ? 11.948 7.318 -15.225 1.00 98.31 204 VAL A C 1
ATOM 1554 O O . VAL A 1 204 ? 11.936 8.239 -14.407 1.00 98.31 204 VAL A O 1
ATOM 1557 N N . VAL A 1 205 ? 11.038 7.167 -16.178 1.00 98.19 205 VAL A N 1
ATOM 1558 C CA . VAL A 1 205 ? 9.958 8.110 -16.457 1.00 98.19 205 VAL A CA 1
ATOM 1559 C C . VAL A 1 205 ? 8.615 7.426 -16.247 1.00 98.19 205 VAL A C 1
ATOM 1561 O O . VAL A 1 205 ? 8.417 6.305 -16.711 1.00 98.19 205 VAL A O 1
ATOM 1564 N N . GLU A 1 206 ? 7.693 8.113 -15.592 1.00 97.56 206 GLU A N 1
ATOM 1565 C CA . GLU A 1 206 ? 6.284 7.737 -15.477 1.00 97.56 206 GLU A CA 1
ATOM 1566 C C . GLU A 1 206 ? 5.415 8.752 -16.240 1.00 97.56 206 GLU A C 1
ATOM 1568 O O . GLU A 1 206 ? 5.783 9.925 -16.348 1.00 97.56 206 GLU A O 1
ATOM 1573 N N . GLU A 1 207 ? 4.288 8.305 -16.803 1.00 96.81 207 GLU A N 1
ATOM 1574 C CA . GLU A 1 207 ? 3.407 9.112 -17.665 1.00 96.81 207 GLU A CA 1
ATOM 1575 C C . GLU A 1 207 ? 2.925 10.415 -17.002 1.00 96.81 207 GLU A C 1
ATOM 1577 O O . GLU A 1 207 ? 2.830 11.442 -17.678 1.00 96.81 207 GLU A O 1
ATOM 1582 N N . LYS A 1 208 ? 2.640 10.398 -15.696 1.00 95.12 208 LYS A N 1
ATOM 1583 C CA . LYS A 1 208 ? 2.077 11.530 -14.944 1.00 95.12 208 LYS A CA 1
ATOM 1584 C C . LYS A 1 208 ? 3.098 12.231 -14.044 1.00 95.12 208 LYS A C 1
ATOM 1586 O O . LYS A 1 208 ? 3.031 13.449 -13.899 1.00 95.12 208 LYS A O 1
ATOM 1591 N N . LEU A 1 209 ? 4.032 11.495 -13.446 1.00 93.62 209 LEU A N 1
ATOM 1592 C CA . LEU A 1 209 ? 5.048 11.999 -12.516 1.00 93.62 209 LEU A CA 1
ATOM 1593 C C . LEU A 1 209 ? 6.303 12.507 -13.236 1.00 93.62 209 LEU A C 1
ATOM 1595 O O . LEU A 1 209 ? 7.104 13.232 -12.647 1.00 93.62 209 LEU A O 1
ATOM 1599 N N . GLY A 1 210 ? 6.495 12.146 -14.507 1.00 95.44 210 GLY A N 1
ATOM 1600 C CA . GLY A 1 210 ? 7.706 12.477 -15.247 1.00 95.44 210 GLY A CA 1
ATOM 1601 C C . GLY A 1 210 ? 8.906 11.668 -14.756 1.00 95.44 210 GLY A C 1
ATOM 1602 O O . GLY A 1 210 ? 8.792 10.480 -14.468 1.00 95.44 210 GLY A O 1
ATOM 1603 N N . VAL A 1 211 ? 10.090 12.284 -14.714 1.00 96.81 211 VAL A N 1
ATOM 1604 C CA . VAL A 1 211 ? 11.325 11.592 -14.308 1.00 96.81 211 VAL A CA 1
ATOM 1605 C C . VAL A 1 211 ? 11.340 11.412 -12.792 1.00 96.81 211 VAL A C 1
ATOM 1607 O O . VAL A 1 211 ? 11.485 12.388 -12.060 1.00 96.81 211 VAL A O 1
ATOM 1610 N N . ILE A 1 212 ? 11.264 10.166 -12.328 1.00 96.88 212 ILE A N 1
ATOM 1611 C CA . ILE A 1 212 ? 11.256 9.843 -10.893 1.00 96.88 212 ILE A CA 1
ATOM 1612 C C . ILE A 1 212 ? 12.617 9.371 -10.370 1.00 96.88 212 ILE A C 1
ATOM 1614 O O . ILE A 1 212 ? 12.883 9.432 -9.173 1.00 96.88 212 ILE A O 1
ATOM 1618 N N . ALA A 1 213 ? 13.488 8.876 -11.253 1.00 97.62 213 ALA A N 1
ATOM 1619 C CA . ALA A 1 213 ? 14.809 8.373 -10.893 1.00 97.62 213 ALA A CA 1
ATOM 1620 C C . ALA A 1 213 ? 15.736 8.304 -12.112 1.00 97.62 213 ALA A C 1
ATOM 1622 O O . ALA A 1 213 ? 15.306 8.411 -13.261 1.00 97.62 213 ALA A O 1
ATOM 1623 N N . ASN A 1 214 ? 17.020 8.060 -11.860 1.00 98.06 214 ASN A N 1
ATOM 1624 C CA . ASN A 1 214 ? 17.977 7.644 -12.880 1.00 98.06 214 ASN A CA 1
ATOM 1625 C C . ASN A 1 214 ? 18.499 6.251 -12.527 1.00 98.06 214 ASN A C 1
ATOM 1627 O O . ASN A 1 214 ? 18.733 5.952 -11.357 1.00 98.06 214 ASN A O 1
ATOM 1631 N N . GLY A 1 215 ? 18.672 5.413 -13.542 1.00 97.81 215 GLY A N 1
ATOM 1632 C CA . GLY A 1 215 ? 19.189 4.058 -13.424 1.00 97.81 215 GLY A CA 1
ATOM 1633 C C . GLY A 1 215 ? 20.408 3.836 -14.309 1.00 97.81 215 GLY A C 1
ATOM 1634 O O . GLY A 1 215 ? 20.777 4.670 -15.146 1.00 97.81 215 GLY A O 1
ATOM 1635 N N . THR A 1 216 ? 21.048 2.689 -14.108 1.00 97.75 216 THR A N 1
ATOM 1636 C CA . THR A 1 216 ? 22.174 2.256 -14.934 1.00 97.75 216 THR A CA 1
ATOM 1637 C C . THR A 1 216 ? 22.052 0.783 -15.285 1.00 97.75 216 THR A C 1
ATOM 1639 O O . THR A 1 216 ? 21.340 0.027 -14.627 1.00 97.75 216 THR A O 1
ATOM 1642 N N . THR A 1 217 ? 22.779 0.353 -16.311 1.00 97.62 217 THR A N 1
ATOM 1643 C CA . THR A 1 217 ? 22.878 -1.065 -16.662 1.00 97.62 217 THR A CA 1
ATOM 1644 C C . THR A 1 217 ? 23.848 -1.835 -15.765 1.00 97.62 217 THR A C 1
ATOM 1646 O O . THR A 1 217 ? 23.946 -3.052 -15.877 1.00 97.62 217 THR A O 1
ATOM 1649 N N . THR A 1 218 ? 24.602 -1.151 -14.897 1.00 96.94 218 THR A N 1
ATOM 1650 C CA . THR A 1 218 ? 25.665 -1.748 -14.069 1.00 96.94 218 THR A CA 1
ATOM 1651 C C . THR A 1 218 ? 25.273 -1.906 -12.600 1.00 96.94 218 THR A C 1
ATOM 1653 O O . THR A 1 218 ? 25.992 -2.564 -11.844 1.00 96.94 218 THR A O 1
ATOM 1656 N N . THR A 1 219 ? 24.130 -1.355 -12.191 1.00 97.88 219 THR A N 1
ATOM 1657 C CA . THR A 1 219 ? 23.563 -1.462 -10.841 1.00 97.88 219 THR A CA 1
ATOM 1658 C C . THR A 1 219 ? 22.073 -1.768 -10.909 1.00 97.88 219 THR A C 1
ATOM 1660 O O . THR A 1 219 ? 21.394 -1.341 -11.841 1.00 97.88 219 THR A O 1
ATOM 1663 N N . ASP A 1 220 ? 21.553 -2.477 -9.907 1.00 98.25 220 ASP A N 1
ATOM 1664 C CA . ASP A 1 220 ? 20.110 -2.691 -9.796 1.00 98.25 220 ASP A CA 1
ATOM 1665 C C . ASP A 1 220 ? 19.395 -1.338 -9.721 1.00 98.25 220 ASP A C 1
ATOM 1667 O O . ASP A 1 220 ? 19.860 -0.405 -9.062 1.00 98.25 220 ASP A O 1
ATOM 1671 N N . THR A 1 221 ? 18.277 -1.224 -10.432 1.00 98.19 221 THR A N 1
ATOM 1672 C CA . THR A 1 221 ? 17.456 -0.011 -10.445 1.00 98.19 221 THR A CA 1
ATOM 1673 C C . THR A 1 221 ? 16.145 -0.302 -9.734 1.00 98.19 221 THR A C 1
ATOM 1675 O O . THR A 1 221 ? 15.354 -1.114 -10.212 1.00 98.19 221 THR A O 1
ATOM 1678 N N . ALA A 1 222 ? 15.930 0.354 -8.593 1.00 97.75 222 ALA A N 1
ATOM 1679 C CA . ALA A 1 222 ? 14.772 0.152 -7.725 1.00 97.75 222 ALA A CA 1
ATOM 1680 C C . ALA A 1 222 ? 14.237 1.504 -7.203 1.00 97.75 222 ALA A C 1
ATOM 1682 O O . ALA A 1 222 ? 14.530 1.883 -6.068 1.00 97.75 222 ALA A O 1
ATOM 1683 N N . PRO A 1 223 ? 13.525 2.287 -8.038 1.00 97.06 223 PRO A N 1
ATOM 1684 C CA . PRO A 1 223 ? 13.013 3.606 -7.660 1.00 97.06 223 PRO A CA 1
ATOM 1685 C C . PRO A 1 223 ? 12.022 3.505 -6.497 1.00 97.06 223 PRO A C 1
ATOM 1687 O O . PRO A 1 223 ? 11.098 2.696 -6.558 1.00 97.06 223 PRO A O 1
ATOM 1690 N N . ILE A 1 224 ? 12.206 4.320 -5.455 1.00 96.19 224 ILE A N 1
ATOM 1691 C CA . ILE A 1 224 ? 11.396 4.273 -4.229 1.00 96.19 224 ILE A CA 1
ATOM 1692 C C . ILE A 1 224 ? 10.071 5.010 -4.419 1.00 96.19 224 ILE A C 1
ATOM 1694 O O . ILE A 1 224 ? 10.053 6.159 -4.860 1.00 96.19 224 ILE A O 1
ATOM 1698 N N . ASN A 1 225 ? 8.977 4.354 -4.034 1.00 93.81 225 ASN A N 1
ATOM 1699 C CA . ASN A 1 225 ? 7.689 4.992 -3.827 1.00 93.81 225 ASN A CA 1
ATOM 1700 C C . ASN A 1 225 ? 7.729 5.775 -2.499 1.00 93.81 225 ASN A C 1
ATOM 1702 O O . ASN A 1 225 ? 7.896 5.143 -1.451 1.00 93.81 225 ASN A O 1
ATOM 1706 N N . PRO A 1 226 ? 7.612 7.117 -2.511 1.00 91.19 226 PRO A N 1
ATOM 1707 C CA . PRO A 1 226 ? 7.686 7.926 -1.295 1.00 91.19 226 PRO A CA 1
ATOM 1708 C C . PRO A 1 226 ? 6.522 7.661 -0.331 1.00 91.19 226 PRO A C 1
ATOM 1710 O O . PRO A 1 226 ? 6.701 7.816 0.872 1.00 91.19 226 PRO A O 1
ATOM 1713 N N . GLU A 1 227 ? 5.372 7.198 -0.831 1.00 88.56 227 GLU A N 1
ATOM 1714 C CA . GLU A 1 227 ? 4.186 6.923 -0.009 1.00 88.56 227 GLU A CA 1
ATOM 1715 C C . GLU A 1 227 ? 4.364 5.668 0.851 1.00 88.56 227 GLU A C 1
ATOM 1717 O O . GLU A 1 227 ? 3.846 5.573 1.960 1.00 88.56 227 GLU A O 1
ATOM 1722 N N . THR A 1 228 ? 5.113 4.681 0.350 1.00 89.69 228 THR A N 1
ATOM 1723 C CA . THR A 1 228 ? 5.244 3.368 1.008 1.00 89.69 228 THR A CA 1
ATOM 1724 C C . THR A 1 228 ? 6.673 3.010 1.388 1.00 89.69 228 THR A C 1
ATOM 1726 O O . THR A 1 228 ? 6.921 1.925 1.925 1.00 89.69 228 THR A O 1
ATOM 1729 N N . ASN A 1 229 ? 7.633 3.890 1.089 1.00 90.06 229 ASN A N 1
ATOM 1730 C CA . ASN A 1 229 ? 9.071 3.683 1.275 1.00 90.06 229 ASN A CA 1
ATOM 1731 C C . ASN A 1 229 ? 9.570 2.336 0.720 1.00 90.06 229 ASN A C 1
ATOM 1733 O O . ASN A 1 229 ? 10.513 1.731 1.230 1.00 90.06 229 ASN A O 1
ATOM 1737 N N . THR A 1 230 ? 8.911 1.842 -0.328 1.00 92.88 230 THR A N 1
ATOM 1738 C CA . THR A 1 230 ? 9.177 0.550 -0.971 1.00 92.88 230 THR A CA 1
ATOM 1739 C C . THR A 1 230 ? 9.383 0.786 -2.465 1.00 92.88 230 THR A C 1
ATOM 1741 O O . THR A 1 230 ? 8.745 1.683 -3.014 1.00 92.88 230 THR A O 1
ATOM 1744 N N . PRO A 1 231 ? 10.262 0.045 -3.160 1.00 95.88 231 PRO A N 1
ATOM 1745 C CA . PRO A 1 231 ? 10.439 0.242 -4.593 1.00 95.88 231 PRO A CA 1
ATOM 1746 C C . PRO A 1 231 ? 9.147 0.028 -5.392 1.00 95.88 231 PRO A C 1
ATOM 1748 O O . PRO A 1 231 ? 8.447 -0.952 -5.148 1.00 95.88 231 PRO A O 1
ATOM 1751 N N . TYR A 1 232 ? 8.880 0.877 -6.390 1.00 95.44 232 TYR A N 1
ATOM 1752 C CA . TYR A 1 232 ? 7.793 0.658 -7.359 1.00 95.44 232 TYR A CA 1
ATOM 1753 C C . TYR A 1 232 ? 7.964 -0.676 -8.098 1.00 95.44 232 TYR A C 1
ATOM 1755 O O . TYR A 1 232 ? 7.019 -1.435 -8.290 1.00 95.44 232 TYR A O 1
ATOM 1763 N N . PHE A 1 233 ? 9.201 -0.953 -8.503 1.00 96.81 233 PHE A N 1
ATOM 1764 C CA . PHE A 1 233 ? 9.663 -2.179 -9.143 1.00 96.81 233 PHE A CA 1
ATOM 1765 C C . PHE A 1 233 ? 11.183 -2.276 -8.959 1.00 96.81 233 PHE A C 1
ATOM 1767 O O . PHE A 1 233 ? 11.836 -1.311 -8.559 1.00 96.81 233 PHE A O 1
ATOM 1774 N N . THR A 1 234 ? 11.772 -3.431 -9.262 1.00 97.69 234 THR A N 1
ATOM 1775 C CA . THR A 1 234 ? 13.226 -3.638 -9.279 1.00 97.69 234 THR A CA 1
ATOM 1776 C C . THR A 1 234 ? 13.656 -4.294 -10.582 1.00 97.69 234 THR A C 1
ATOM 1778 O O . THR A 1 234 ? 13.163 -5.357 -10.951 1.00 97.69 234 THR A O 1
ATOM 1781 N N . ILE A 1 235 ? 14.628 -3.685 -11.255 1.00 97.94 235 ILE A N 1
ATOM 1782 C CA . ILE A 1 235 ? 15.266 -4.227 -12.456 1.00 97.94 235 ILE A CA 1
ATOM 1783 C C . ILE A 1 235 ? 16.698 -4.609 -12.107 1.00 97.94 235 ILE A C 1
ATOM 1785 O O . ILE A 1 235 ? 17.493 -3.762 -11.692 1.00 97.94 235 ILE A O 1
ATOM 1789 N N . ARG A 1 236 ? 17.019 -5.893 -12.281 1.00 98.25 236 ARG A N 1
ATOM 1790 C CA . ARG A 1 236 ? 18.342 -6.454 -11.991 1.00 98.25 236 ARG A CA 1
ATOM 1791 C C . ARG A 1 236 ? 19.345 -6.078 -13.065 1.00 98.25 236 ARG A C 1
ATOM 1793 O O . ARG A 1 236 ? 19.027 -6.186 -14.254 1.00 98.25 236 ARG A O 1
ATOM 1800 N N . LYS A 1 237 ? 20.557 -5.700 -12.659 1.00 98.00 237 LYS A N 1
ATOM 1801 C CA . LYS A 1 237 ? 21.628 -5.321 -13.589 1.00 98.00 237 LYS A CA 1
ATOM 1802 C C . LYS A 1 237 ? 22.012 -6.454 -14.545 1.00 98.00 237 LYS A C 1
ATOM 1804 O O . LYS A 1 237 ? 22.328 -6.201 -15.702 1.00 98.00 237 LYS A O 1
ATOM 1809 N N . GLU A 1 238 ? 21.954 -7.703 -14.084 1.00 98.12 238 GLU A N 1
ATOM 1810 C CA . GLU A 1 238 ? 22.381 -8.889 -14.834 1.00 98.12 238 GLU A CA 1
ATOM 1811 C C . GLU A 1 238 ? 21.508 -9.165 -16.063 1.00 98.12 238 GLU A C 1
ATOM 1813 O O . GLU A 1 238 ? 21.947 -9.838 -16.995 1.00 98.12 238 GLU A O 1
ATOM 1818 N N . GLY A 1 239 ? 20.284 -8.630 -16.093 1.00 97.25 239 GLY A N 1
ATOM 1819 C CA . GLY A 1 239 ? 19.409 -8.771 -17.248 1.00 97.25 239 GLY A CA 1
ATOM 1820 C C . GLY A 1 239 ? 19.800 -7.876 -18.424 1.00 97.25 239 GLY A C 1
ATOM 1821 O O . GLY A 1 239 ? 19.368 -8.142 -19.544 1.00 97.25 239 GLY A O 1
ATOM 1822 N N . TRP A 1 240 ? 20.617 -6.838 -18.229 1.00 97.75 240 TRP A N 1
ATOM 1823 C CA . TRP A 1 240 ? 20.974 -5.933 -19.320 1.00 97.75 240 TRP A CA 1
ATOM 1824 C C . TRP A 1 240 ? 21.942 -6.583 -20.312 1.00 97.75 240 TRP A C 1
ATOM 1826 O O . TRP A 1 240 ? 23.096 -6.868 -19.994 1.00 97.75 240 TRP A O 1
ATOM 1836 N N . GLY A 1 241 ? 21.484 -6.756 -21.555 1.00 93.94 241 GLY A N 1
ATOM 1837 C CA . GLY A 1 241 ? 22.352 -7.052 -22.691 1.00 93.94 241 GLY A CA 1
ATOM 1838 C C . GLY A 1 241 ? 23.158 -5.831 -23.152 1.00 93.94 241 GLY A C 1
ATOM 1839 O O . GLY A 1 241 ? 22.998 -4.718 -22.650 1.00 93.94 241 GLY A O 1
ATOM 1840 N N . SER A 1 242 ? 24.021 -6.030 -24.146 1.00 94.06 242 SER A N 1
ATOM 1841 C CA . SER A 1 242 ? 24.783 -4.956 -24.794 1.00 94.06 242 SER A CA 1
ATOM 1842 C C . SER A 1 242 ? 24.005 -4.306 -25.952 1.00 94.06 242 SER A C 1
ATOM 1844 O O . SER A 1 242 ? 22.951 -4.786 -26.363 1.00 94.06 242 SER A O 1
ATOM 1846 N N . GLY A 1 243 ? 24.532 -3.200 -26.495 1.00 94.31 243 GLY A N 1
ATOM 1847 C CA . GLY A 1 243 ? 23.991 -2.543 -27.697 1.00 94.31 243 GLY A CA 1
ATOM 1848 C C . GLY A 1 243 ? 23.004 -1.399 -27.444 1.00 94.31 243 GLY A C 1
ATOM 1849 O O . GLY A 1 243 ? 22.422 -0.881 -28.396 1.00 94.31 243 GLY A O 1
ATOM 1850 N N . TRP A 1 244 ? 22.792 -1.001 -26.187 1.00 97.38 244 TRP A N 1
ATOM 1851 C CA . TRP A 1 244 ? 21.979 0.170 -25.858 1.00 97.38 244 TRP A CA 1
ATOM 1852 C C . TRP A 1 244 ? 22.646 1.463 -26.334 1.00 97.38 244 TRP A C 1
ATOM 1854 O O . TRP A 1 244 ? 23.874 1.569 -26.382 1.00 97.38 244 TRP A O 1
ATOM 1864 N N . ALA A 1 245 ? 21.831 2.455 -26.676 1.00 97.19 245 ALA A N 1
ATOM 1865 C CA . ALA A 1 245 ? 22.273 3.760 -27.140 1.00 97.19 245 ALA A CA 1
ATOM 1866 C C . ALA A 1 245 ? 21.355 4.855 -26.595 1.00 97.19 245 ALA A C 1
ATOM 1868 O O . ALA A 1 245 ? 20.198 4.595 -26.258 1.00 97.19 245 ALA A O 1
ATOM 1869 N N . ALA A 1 246 ? 21.871 6.085 -26.554 1.00 97.31 246 ALA A N 1
ATOM 1870 C CA . ALA A 1 246 ? 21.073 7.250 -26.204 1.00 97.31 246 ALA A CA 1
ATOM 1871 C C . ALA A 1 246 ? 19.859 7.371 -27.142 1.00 97.31 246 ALA A C 1
ATOM 1873 O O . ALA A 1 246 ? 19.993 7.231 -28.359 1.00 97.31 246 ALA A O 1
ATOM 1874 N N . GLY A 1 247 ? 18.687 7.625 -26.569 1.00 95.31 247 GLY A N 1
ATOM 1875 C CA . GLY A 1 247 ? 17.410 7.668 -27.273 1.00 95.31 247 GLY A CA 1
ATOM 1876 C C . GLY A 1 247 ? 16.663 6.334 -27.316 1.00 95.31 247 GLY A C 1
ATOM 1877 O O . GLY A 1 247 ? 15.462 6.360 -27.573 1.00 95.31 247 GLY A O 1
ATOM 1878 N N . ASN A 1 248 ? 17.298 5.193 -27.020 1.00 97.75 248 ASN A N 1
ATOM 1879 C CA . ASN A 1 248 ? 16.560 3.938 -26.857 1.00 97.75 248 ASN A CA 1
ATOM 1880 C C . ASN A 1 248 ? 15.608 4.035 -25.657 1.00 97.75 248 ASN A C 1
ATOM 1882 O O . ASN A 1 248 ? 15.909 4.701 -24.667 1.00 97.75 248 ASN A O 1
ATOM 1886 N N . ALA A 1 249 ? 14.495 3.310 -25.709 1.00 97.25 249 ALA A N 1
ATOM 1887 C CA . ALA A 1 249 ? 13.581 3.180 -24.586 1.00 97.25 249 ALA A CA 1
ATOM 1888 C C . ALA A 1 249 ? 13.171 1.732 -24.336 1.00 97.25 249 ALA A C 1
ATOM 1890 O O . ALA A 1 249 ? 13.056 0.931 -25.265 1.00 97.25 249 ALA A O 1
ATOM 1891 N N . VAL A 1 250 ? 12.899 1.430 -23.072 1.00 97.62 250 VAL A N 1
ATOM 1892 C CA . VAL A 1 250 ? 12.112 0.268 -22.650 1.00 97.62 250 VAL A CA 1
ATOM 1893 C C . VAL A 1 250 ? 10.785 0.782 -22.108 1.00 97.62 250 VAL A C 1
ATOM 1895 O O . VAL A 1 250 ? 10.792 1.702 -21.295 1.00 97.62 250 VAL A O 1
ATOM 1898 N N . ARG A 1 251 ? 9.664 0.197 -22.526 1.00 97.00 251 ARG A N 1
ATOM 1899 C CA . ARG A 1 251 ? 8.321 0.469 -22.002 1.00 97.00 251 ARG A CA 1
ATOM 1900 C C . ARG A 1 251 ? 7.788 -0.762 -21.292 1.00 97.00 251 ARG A C 1
ATOM 1902 O O . ARG A 1 251 ? 8.028 -1.884 -21.729 1.00 97.00 251 ARG A O 1
ATOM 1909 N N . PHE A 1 252 ? 7.067 -0.517 -20.211 1.00 97.94 252 PHE A N 1
ATOM 1910 C CA . PHE A 1 252 ? 6.235 -1.494 -19.523 1.00 97.94 252 PHE A CA 1
ATOM 1911 C C . PHE A 1 252 ? 5.161 -0.770 -18.718 1.00 97.94 252 PHE A C 1
ATOM 1913 O O . PHE A 1 252 ? 5.256 0.434 -18.468 1.00 97.94 252 PHE A O 1
ATOM 1920 N N . ASN A 1 253 ? 4.144 -1.511 -18.310 1.00 97.94 253 ASN A N 1
ATOM 1921 C CA . ASN A 1 253 ? 3.099 -1.044 -17.416 1.00 97.94 253 ASN A CA 1
ATOM 1922 C C . ASN A 1 253 ? 3.136 -1.863 -16.127 1.00 97.94 253 ASN A C 1
ATOM 1924 O O . ASN A 1 253 ? 3.629 -2.997 -16.110 1.00 97.94 253 ASN A O 1
ATOM 1928 N N . THR A 1 254 ? 2.603 -1.286 -15.061 1.00 96.75 254 THR A N 1
ATOM 1929 C CA . THR A 1 254 ? 2.337 -1.991 -13.813 1.00 96.75 254 THR A CA 1
ATOM 1930 C C . THR A 1 254 ? 0.873 -1.850 -13.445 1.00 96.75 254 THR A C 1
ATOM 1932 O O . THR A 1 254 ? 0.322 -0.759 -13.574 1.00 96.75 254 THR A O 1
ATOM 1935 N N . ASP A 1 255 ? 0.294 -2.940 -12.950 1.00 93.69 255 ASP A N 1
ATOM 1936 C CA . ASP A 1 255 ? -0.965 -2.937 -12.210 1.00 93.69 255 ASP A CA 1
ATOM 1937 C C . ASP A 1 255 ? -0.626 -3.129 -10.724 1.00 93.69 255 ASP A C 1
ATOM 1939 O O . ASP A 1 255 ? 0.252 -3.931 -10.375 1.00 93.69 255 ASP A O 1
ATOM 1943 N N . SER A 1 256 ? -1.302 -2.391 -9.851 1.00 90.75 256 SER A N 1
ATOM 1944 C CA . SER A 1 256 ? -1.222 -2.526 -8.397 1.00 90.75 256 SER A CA 1
ATOM 1945 C C . SER A 1 256 ? -2.062 -3.702 -7.887 1.00 90.75 256 SER A C 1
ATOM 1947 O O . SER A 1 256 ? -2.871 -4.284 -8.607 1.00 90.75 256 SER A O 1
ATOM 1949 N N . CYS A 1 257 ? -1.883 -4.062 -6.616 1.00 87.06 257 CYS A N 1
ATOM 1950 C CA . CYS A 1 257 ? -2.698 -5.080 -5.948 1.00 87.06 257 CYS A CA 1
ATOM 1951 C C . CYS A 1 257 ? -3.990 -4.513 -5.330 1.00 87.06 257 CYS A C 1
ATOM 1953 O O . CYS A 1 257 ? -4.625 -5.185 -4.519 1.00 87.06 257 CYS A O 1
ATOM 1955 N N . LEU A 1 258 ? -4.364 -3.270 -5.655 1.00 83.50 258 LEU A N 1
ATOM 1956 C CA . LEU A 1 258 ? -5.544 -2.616 -5.099 1.00 83.50 258 LEU A CA 1
ATOM 1957 C C . LEU A 1 258 ? -6.740 -2.791 -6.032 1.00 83.50 258 LEU A C 1
ATOM 1959 O O . LEU A 1 258 ? -6.696 -2.454 -7.213 1.00 83.50 258 LEU A O 1
ATOM 1963 N N . GLY A 1 259 ? -7.833 -3.317 -5.484 1.00 81.88 259 GLY A N 1
ATOM 1964 C CA . GLY A 1 259 ? -9.066 -3.494 -6.232 1.00 81.88 259 GLY A CA 1
ATOM 1965 C C . GLY A 1 259 ? -9.717 -2.147 -6.573 1.00 81.88 259 GLY A C 1
ATOM 1966 O O . GLY A 1 259 ? -9.815 -1.274 -5.705 1.00 81.88 259 GLY A O 1
ATOM 1967 N N . PRO A 1 260 ? -10.195 -1.943 -7.813 1.00 82.31 260 PRO A N 1
ATOM 1968 C CA . PRO A 1 260 ? -10.852 -0.698 -8.180 1.00 82.31 260 PRO A CA 1
ATOM 1969 C C . PRO A 1 260 ? -12.222 -0.598 -7.499 1.00 82.31 260 PRO A C 1
ATOM 1971 O O . PRO A 1 260 ? -13.064 -1.485 -7.653 1.00 82.31 260 PRO A O 1
ATOM 1974 N N . MET A 1 261 ? -12.481 0.509 -6.798 1.00 84.94 261 MET A N 1
ATOM 1975 C CA . MET A 1 261 ? -13.805 0.839 -6.260 1.00 84.94 261 MET A CA 1
ATOM 1976 C C . MET A 1 261 ? -14.200 2.275 -6.563 1.00 84.94 261 MET A C 1
ATOM 1978 O O . MET A 1 261 ? -13.365 3.179 -6.559 1.00 84.94 261 MET A O 1
ATOM 1982 N N . TRP A 1 262 ? -15.497 2.491 -6.769 1.00 82.31 262 TRP A N 1
ATOM 1983 C CA . TRP A 1 262 ? -16.098 3.819 -6.826 1.00 82.31 262 TRP A CA 1
ATOM 1984 C C . TRP A 1 262 ? -17.058 3.987 -5.659 1.00 82.31 262 TRP A C 1
ATOM 1986 O O . TRP A 1 262 ? -17.745 3.046 -5.263 1.00 82.31 262 TRP A O 1
ATOM 1996 N N . ILE A 1 263 ? -17.120 5.204 -5.131 1.00 79.62 263 ILE A N 1
ATOM 1997 C CA . ILE A 1 263 ? -17.975 5.549 -4.001 1.00 79.62 263 ILE A CA 1
ATOM 1998 C C . ILE A 1 263 ? -18.899 6.666 -4.438 1.00 79.62 263 ILE A C 1
ATOM 2000 O O . ILE A 1 263 ? -18.475 7.646 -5.050 1.00 79.62 263 ILE A O 1
ATOM 2004 N N . VAL A 1 264 ? -20.175 6.508 -4.110 1.00 79.50 264 VAL A N 1
ATOM 2005 C CA . VAL A 1 264 ? -21.201 7.510 -4.370 1.00 79.50 264 VAL A CA 1
ATOM 2006 C C . VAL A 1 264 ? -21.896 7.808 -3.054 1.00 79.50 264 VAL A C 1
ATOM 2008 O O . VAL A 1 264 ? -22.514 6.927 -2.462 1.00 79.50 264 VAL A O 1
ATOM 2011 N N . ARG A 1 265 ? -21.817 9.062 -2.605 1.00 78.06 265 ARG A N 1
ATOM 2012 C CA . ARG A 1 265 ? -22.627 9.555 -1.489 1.00 78.06 265 ARG A CA 1
ATOM 2013 C C . ARG A 1 265 ? -23.934 10.109 -2.040 1.00 78.06 265 ARG A C 1
ATOM 2015 O O . ARG A 1 265 ? -23.933 11.085 -2.787 1.00 78.06 265 ARG A O 1
ATOM 2022 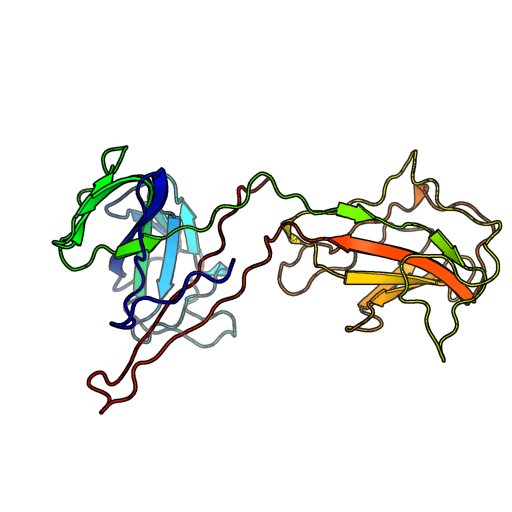N N . THR A 1 266 ? -25.050 9.504 -1.656 1.00 73.44 266 THR A N 1
ATOM 2023 C CA . THR A 1 266 ? -26.392 10.009 -1.963 1.00 73.44 266 THR A CA 1
ATOM 2024 C C . THR A 1 266 ? -26.940 10.768 -0.765 1.00 73.44 266 THR A C 1
ATOM 2026 O O . THR A 1 266 ? -26.973 10.229 0.338 1.00 73.44 266 THR A O 1
ATOM 2029 N N . VAL A 1 267 ? -27.393 12.004 -0.977 1.00 73.62 267 VAL A N 1
ATOM 2030 C CA . VAL A 1 267 ? -27.957 12.856 0.079 1.00 73.62 267 VAL A CA 1
ATOM 2031 C C . VAL A 1 267 ? -29.403 13.185 -0.278 1.00 73.62 267 VAL A C 1
ATOM 2033 O O . VAL A 1 267 ? -29.684 13.578 -1.411 1.00 73.62 267 VAL A O 1
ATOM 2036 N N . LEU A 1 268 ? -30.329 13.007 0.667 1.00 71.38 268 LEU A N 1
ATOM 2037 C CA . LEU A 1 268 ? -31.731 13.374 0.460 1.00 71.38 268 LEU A CA 1
ATOM 2038 C C . LEU A 1 268 ? -31.879 14.899 0.437 1.00 71.38 268 LEU A C 1
ATOM 2040 O O . LEU A 1 268 ? -31.289 15.609 1.250 1.00 71.38 268 LEU A O 1
ATOM 2044 N N . SER A 1 269 ? -32.710 15.410 -0.470 1.00 71.31 269 SER A N 1
ATOM 2045 C CA . SER A 1 269 ? -33.066 16.829 -0.482 1.00 71.31 269 SER A CA 1
ATOM 2046 C C . SER A 1 269 ? -33.917 17.166 0.746 1.00 71.31 269 SER A C 1
ATOM 2048 O O . SER A 1 269 ? -35.019 16.635 0.894 1.00 71.31 269 SER A O 1
ATOM 2050 N N . GLY A 1 270 ? -33.443 18.062 1.610 1.00 73.50 270 GLY A N 1
ATOM 2051 C CA . GLY A 1 270 ? -34.157 18.463 2.821 1.00 73.50 270 GLY A CA 1
ATOM 2052 C C . GLY A 1 270 ? -33.357 19.440 3.678 1.00 73.50 270 GLY A C 1
ATOM 2053 O O . GLY A 1 270 ? -32.223 19.788 3.352 1.00 73.50 270 GLY A O 1
ATOM 2054 N N . LYS A 1 271 ? -33.955 19.903 4.781 1.00 70.56 271 LYS A N 1
ATOM 2055 C CA . LYS A 1 271 ? -33.225 20.664 5.801 1.00 70.56 271 LYS A CA 1
ATOM 2056 C C . LYS A 1 271 ? -32.220 19.718 6.460 1.00 70.56 271 LYS A C 1
ATOM 2058 O O . LYS A 1 271 ? -32.639 18.676 6.952 1.00 70.56 271 LYS A O 1
ATOM 2063 N N . GLY A 1 272 ? -30.937 20.081 6.475 1.00 67.31 272 GLY A N 1
ATOM 2064 C CA . GLY A 1 272 ? -29.921 19.328 7.212 1.00 67.31 272 GLY A CA 1
ATOM 2065 C C . GLY A 1 272 ? -30.339 19.182 8.675 1.00 67.31 272 GLY A C 1
ATOM 2066 O O . GLY A 1 272 ? -30.639 20.178 9.336 1.00 67.31 272 GLY A O 1
ATOM 2067 N N . THR A 1 273 ? -30.452 17.941 9.142 1.00 68.81 273 THR A N 1
ATOM 2068 C CA . THR A 1 273 ? -30.823 17.606 10.527 1.00 68.81 273 THR A CA 1
ATOM 2069 C C . THR A 1 273 ? -29.620 17.221 11.380 1.00 68.81 273 THR A C 1
ATOM 2071 O O . THR A 1 273 ? -29.771 17.082 12.588 1.00 68.81 273 THR A O 1
ATOM 2074 N N . VAL A 1 274 ? -28.455 17.043 10.756 1.00 69.62 274 VAL A N 1
ATOM 2075 C CA . VAL A 1 274 ? -27.184 16.678 11.386 1.00 69.62 274 VAL A CA 1
ATOM 2076 C C . VAL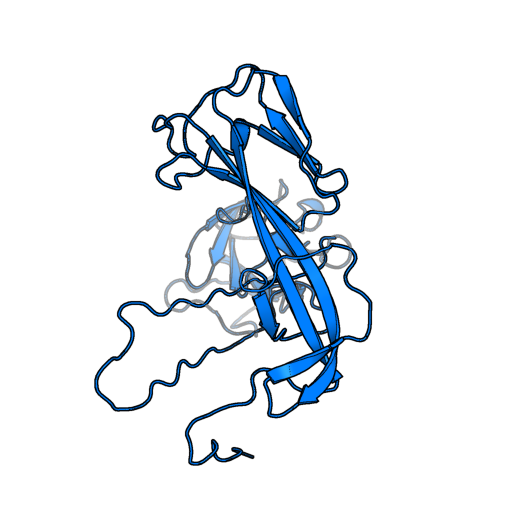 A 1 274 ? -26.142 17.696 10.925 1.00 69.62 274 VAL A C 1
ATOM 2078 O O . VAL A 1 274 ? -26.171 18.097 9.759 1.00 69.62 274 VAL A O 1
ATOM 2081 N N . GLU A 1 275 ? -25.300 18.168 11.846 1.00 67.12 275 GLU A N 1
ATOM 2082 C CA . GLU A 1 275 ? -24.250 19.148 11.534 1.00 67.12 275 GLU A CA 1
ATOM 2083 C C . GLU A 1 275 ? -23.057 18.490 10.829 1.00 67.12 275 GLU A C 1
ATOM 2085 O O . GLU A 1 275 ? -22.600 19.034 9.827 1.00 67.12 275 GLU A O 1
ATOM 2090 N N . ASP A 1 276 ? -22.659 17.283 11.255 1.00 71.38 276 ASP A N 1
ATOM 2091 C CA . ASP A 1 276 ? -21.514 16.546 10.711 1.00 71.38 276 ASP A CA 1
ATOM 2092 C C . ASP A 1 276 ? -21.869 15.078 10.405 1.00 71.38 276 ASP A C 1
ATOM 2094 O O . ASP A 1 276 ? -22.397 14.362 11.255 1.00 71.38 276 ASP A O 1
ATOM 2098 N N . ASP A 1 277 ? -21.553 14.627 9.186 1.00 72.44 277 ASP A N 1
ATOM 2099 C CA . ASP A 1 277 ? -21.615 13.221 8.762 1.00 72.44 277 ASP A CA 1
ATOM 2100 C C . ASP A 1 277 ? -20.202 12.767 8.383 1.00 72.44 277 ASP A C 1
ATOM 2102 O O . ASP A 1 277 ? -19.564 13.384 7.521 1.00 72.44 277 ASP A O 1
ATOM 2106 N N . GLU A 1 278 ? -19.756 11.642 8.931 1.00 77.25 278 GLU A N 1
ATOM 2107 C CA . GLU A 1 278 ? -18.455 11.048 8.625 1.00 77.25 278 GLU A CA 1
ATOM 2108 C C . GLU A 1 278 ? -18.614 9.612 8.110 1.00 77.25 278 GLU A C 1
ATOM 2110 O O . GLU A 1 278 ? -19.519 8.876 8.506 1.00 77.25 278 GLU A O 1
ATOM 2115 N N . PHE A 1 279 ? -17.732 9.209 7.196 1.00 79.75 279 PHE A N 1
ATOM 2116 C CA . PHE A 1 279 ? -17.560 7.812 6.814 1.00 79.75 279 PHE A CA 1
ATOM 2117 C C . PHE A 1 279 ? -16.070 7.524 6.659 1.00 79.75 279 PHE A C 1
ATOM 2119 O O . PHE A 1 279 ? -15.306 8.377 6.205 1.00 79.75 279 PHE A O 1
ATOM 2126 N N . HIS A 1 280 ? -15.671 6.300 6.990 1.00 84.69 280 HIS A N 1
ATOM 2127 C CA . HIS A 1 280 ? -14.295 5.849 6.844 1.00 84.69 280 HIS A CA 1
ATOM 2128 C C . HIS A 1 280 ? -14.210 4.697 5.855 1.00 84.69 280 HIS A C 1
ATOM 2130 O O . HIS A 1 280 ? -15.098 3.848 5.772 1.00 84.69 280 HIS A O 1
ATOM 2136 N N . LEU A 1 281 ? -13.102 4.663 5.126 1.00 87.19 281 LEU A N 1
ATOM 2137 C CA . LEU A 1 281 ? -12.725 3.552 4.271 1.00 87.19 281 LEU A CA 1
ATOM 2138 C C . LEU A 1 281 ? -11.443 2.961 4.812 1.00 87.19 281 LEU A C 1
ATOM 2140 O O . LEU A 1 281 ? -10.501 3.685 5.130 1.00 87.19 281 LEU A O 1
ATOM 2144 N N . GLN A 1 282 ? -11.402 1.642 4.862 1.00 86.88 282 GLN A N 1
ATOM 2145 C CA . GLN A 1 282 ? -10.215 0.915 5.256 1.00 86.88 282 GLN A CA 1
ATOM 2146 C C . GLN A 1 282 ? -9.976 -0.172 4.224 1.00 86.88 282 GLN A C 1
ATOM 2148 O O . GLN A 1 282 ? -10.794 -1.076 4.050 1.00 86.88 282 GLN A O 1
ATOM 2153 N N . ILE A 1 283 ? -8.851 -0.056 3.530 1.00 84.94 283 ILE A N 1
ATOM 2154 C CA . ILE A 1 283 ? -8.378 -1.087 2.618 1.00 84.94 283 ILE A CA 1
ATOM 2155 C C . ILE A 1 283 ? -7.806 -2.222 3.464 1.00 84.94 283 ILE A C 1
ATOM 2157 O O . ILE A 1 283 ? -7.063 -1.983 4.416 1.00 84.94 283 ILE A O 1
ATOM 2161 N N . ARG A 1 284 ? -8.169 -3.454 3.112 1.00 80.38 284 ARG A N 1
ATOM 2162 C CA . ARG A 1 284 ? -7.659 -4.675 3.734 1.00 80.38 284 ARG A CA 1
ATOM 2163 C C . ARG A 1 284 ? -7.054 -5.546 2.651 1.00 80.38 284 ARG A C 1
ATOM 2165 O O . ARG A 1 284 ? -7.647 -5.708 1.589 1.00 80.38 284 ARG A O 1
ATOM 2172 N N . GLY A 1 285 ? -5.895 -6.102 2.946 1.00 75.25 285 GLY A N 1
ATOM 2173 C CA . GLY A 1 285 ? -5.217 -7.094 2.132 1.00 75.25 285 GLY A CA 1
ATOM 2174 C C . GLY A 1 285 ? -4.337 -7.920 3.052 1.00 75.25 285 GLY A C 1
ATOM 2175 O O . GLY A 1 285 ? -3.914 -7.421 4.098 1.00 75.25 285 GLY A O 1
ATOM 2176 N N . ASP A 1 286 ? -4.110 -9.175 2.688 1.00 66.75 286 ASP A N 1
ATOM 2177 C CA . ASP A 1 286 ? -3.092 -9.963 3.366 1.00 66.75 286 ASP A CA 1
ATOM 2178 C C . ASP A 1 286 ? -1.709 -9.403 3.002 1.00 66.75 286 ASP A C 1
ATOM 2180 O O . ASP A 1 286 ? -1.495 -8.928 1.879 1.00 66.75 286 ASP A O 1
ATOM 2184 N N . ALA A 1 287 ? -0.799 -9.386 3.968 1.00 52.53 287 ALA A N 1
ATOM 2185 C CA . ALA A 1 287 ? 0.576 -8.971 3.739 1.00 52.53 287 ALA A CA 1
ATOM 2186 C C . ALA A 1 287 ? 1.403 -10.221 3.419 1.00 52.53 287 ALA A C 1
ATOM 2188 O O . ALA A 1 287 ? 1.431 -11.146 4.225 1.00 52.53 287 ALA A O 1
ATOM 2189 N N . ASP A 1 288 ? 2.070 -10.226 2.260 1.00 43.69 288 ASP A N 1
ATOM 2190 C CA . ASP A 1 288 ? 3.123 -11.208 1.947 1.00 43.69 288 ASP A CA 1
ATOM 2191 C C . ASP A 1 288 ? 4.264 -11.171 2.984 1.00 43.69 288 ASP A C 1
ATOM 2193 O O . ASP A 1 288 ? 4.683 -10.048 3.374 1.00 43.69 288 ASP A O 1
#

pLDDT: mean 91.24, std 9.83, range [38.94, 98.5]

Foldseek 3Di:
DPDPQPPVNDDDQDDAQFKKKKKFKDKDWAQDDDAQDKDFDPDAQFPDKFKAAPVRATFDPQQWDADRRRRMITGHVVHAQAHPVRHHGDDTMMIITMDMDMFGFHDQDPVGDTDTPDDDPDDHDPPRMDMGGDDDDDFFAKDKFLKFKDPAADPPDGPQDSDDDDDGFPWDFQCVVWNKFAHQLQADFWKWKFADQAQFKTFIQTPPPGGQDIGTLQAKDFRADPVRRGGNIIGHSVRTDGRDGGRMMIIMTMHHRDDDDDDDDDDDPDDDPDPDDDDDDDDDDDHD

Radius of gyration: 25.61 Å; chains: 1; bounding box: 64×37×67 Å

Secondary structure (DSSP, 8-state):
---PPPTTS---S--TTSEEEEEEEEEEEESSPPTT-EEEPS-SS-SEEEEE-TT-PBPPGGGEEEETTTTEEEE-SS---B-TTSPBPPSSEEEEEEEEEEEEEEEE-TTS-EEESS--SS-PPTTT-EEEE-----S---EEEEEEEES---SSS---SSS--SPPPS--B-TTTSPPB--TTT--SEEEEEEESSSSEEEEEETTTEEEEEEESSS-B--EETTTTEES-BB-GGGB-S---TT-EEEEEEE-SPPP--------SS----S-------------

Organism: Pseudomonas aeruginosa (NCBI:txid287)